Protein AF-A0A645D9I9-F1 (afdb_monomer_lite)

InterPro domains:
  IPR012506 Lysoplasmalogenase-like [PF07947] (199-304)
  IPR035906 MetI-like superfamily [G3DSA:1.10.3720.10] (98-302)
  IPR035906 MetI-like superfamily [SSF161098] (104-244)

Organism: NCBI:txid1076179

Foldseek 3Di:
DPPDPVVVVVVVVVNVVLVVLLVLLVVLQVLLVVLCVVLVVLCVVQVPDDPVVSVVPRDPSVVCSVVSNVSSCVSNVVSVVVVVCCVPVVVVQVPDPVSVVVVVVVVVVVVVVVVVVVVVVVCVVVLVVVQVLQEDPVQVPDPDRDSHHPHGRPVSVVVVVVVDVVVVVVVVCVVVVVVVVVVCVVVVVVVCCCLPPNDDDCSVLVVLVVVLVVLCVVQVVQCVVVSVVLNVVSVVLSVQLSVLVVCCVVPVDQLSVLSNQLSVLQNVLSSLQSCCVRPNPDPCSCVSSVVSNVSSVVSNVVSVVD

pLDDT: mean 81.24, std 10.11, range [46.94, 96.31]

Radius of gyration: 29.69 Å; chains: 1; bounding box: 69×64×75 Å

Sequence (306 aa):
MKPNHLLRMRRSGWFDVLVFFMAIGLILGAMGLAGLHQYNSIQTSMAGATAYEVNQAQTFLSGSHRSYLTLSVIFLSITAVSLLFMRFVSPAFSGSLQAQRFFRRLRVVLQHTAAIMITLVMLFPIYWMIISSLKTSEELLLDVPTLWPVTFQWQNYPDVLSRAPFGLYFFNTIVSTFFIMLGQMGMGVLAAYGFSKGSFKHKNALFLMVLGALLIAVIWTRLEELRWPVCTFIAMTLVMVWLAGELWFFRPTAPALSAFLGASLLFVGNIVWLGSHYRCRFRADNAIAAACYFAGHFLIVRSLYL

Structure (mmCIF, N/CA/C/O backbone):
data_AF-A0A645D9I9-F1
#
_entry.id   AF-A0A645D9I9-F1
#
loop_
_atom_site.group_PDB
_atom_site.id
_atom_site.type_symbol
_atom_site.label_atom_id
_atom_site.label_alt_id
_atom_site.label_comp_id
_atom_site.label_asym_id
_atom_site.label_entity_id
_atom_site.label_seq_id
_atom_site.pdbx_PDB_ins_code
_atom_site.Cartn_x
_atom_site.Cartn_y
_atom_site.Cartn_z
_atom_site.occupancy
_atom_site.B_iso_or_equiv
_atom_site.auth_seq_id
_atom_site.auth_comp_id
_atom_site.auth_asym_id
_atom_site.auth_atom_id
_atom_site.pdbx_PDB_model_num
ATOM 1 N N . MET A 1 1 ? -44.430 17.936 -0.371 1.00 47.69 1 MET A N 1
ATOM 2 C CA . MET A 1 1 ? -43.401 18.791 0.266 1.00 47.69 1 MET A CA 1
ATOM 3 C C . MET A 1 1 ? -42.166 18.840 -0.629 1.00 47.69 1 MET A C 1
ATOM 5 O O . MET A 1 1 ? -41.621 17.785 -0.934 1.00 47.69 1 MET A O 1
ATOM 9 N N . LYS A 1 2 ? -41.756 20.021 -1.123 1.00 46.94 2 LYS A N 1
ATOM 10 C CA . LYS A 1 2 ? -40.497 20.149 -1.885 1.00 46.94 2 LYS A CA 1
ATOM 11 C C . LYS A 1 2 ? -39.341 19.788 -0.935 1.00 46.94 2 LYS A C 1
ATOM 13 O O . LYS A 1 2 ? -39.321 20.319 0.171 1.00 46.94 2 LYS A O 1
ATOM 18 N N . PRO A 1 3 ? -38.422 18.879 -1.300 1.00 50.06 3 PRO A N 1
ATOM 19 C CA . PRO A 1 3 ? -37.331 18.505 -0.406 1.00 50.06 3 PRO A CA 1
ATOM 20 C C . PRO A 1 3 ? -36.488 19.740 -0.074 1.00 50.06 3 PRO A C 1
ATOM 22 O O . PRO A 1 3 ? -36.109 20.482 -0.984 1.00 50.06 3 PRO A O 1
ATOM 25 N N . ASN A 1 4 ? -36.195 19.943 1.216 1.00 57.16 4 ASN A N 1
ATOM 26 C CA . ASN A 1 4 ? -35.291 20.997 1.679 1.00 57.16 4 ASN A CA 1
ATOM 27 C C . ASN A 1 4 ? -33.978 20.945 0.886 1.00 57.16 4 ASN A C 1
ATOM 29 O O . ASN A 1 4 ? -33.452 19.865 0.611 1.00 57.16 4 ASN A O 1
ATOM 33 N N . HIS A 1 5 ? -33.440 22.110 0.525 1.00 56.81 5 HIS A N 1
ATOM 34 C CA . HIS A 1 5 ? -32.259 22.241 -0.339 1.00 56.81 5 HIS A CA 1
ATOM 35 C C . HIS A 1 5 ? -31.057 21.414 0.171 1.00 56.81 5 HIS A C 1
ATOM 37 O O . HIS A 1 5 ? -30.337 20.797 -0.614 1.00 56.81 5 HIS A O 1
ATOM 43 N N . LEU A 1 6 ? -30.932 21.290 1.499 1.00 53.66 6 LEU A N 1
ATOM 44 C CA . LEU A 1 6 ? -29.947 20.455 2.198 1.00 53.66 6 LEU A CA 1
ATOM 45 C C . LEU A 1 6 ? -30.080 18.948 1.895 1.00 53.66 6 LEU A C 1
ATOM 47 O O . LEU A 1 6 ? -29.078 18.256 1.728 1.00 53.66 6 LEU A O 1
ATOM 51 N N . LEU A 1 7 ? -31.303 18.425 1.747 1.00 55.41 7 LEU A N 1
ATOM 52 C CA . LEU A 1 7 ? -31.544 17.010 1.428 1.00 55.41 7 LEU A CA 1
ATOM 53 C C . LEU A 1 7 ? -31.179 16.668 -0.026 1.00 55.41 7 LEU A C 1
ATOM 55 O O . LEU A 1 7 ? -30.765 15.543 -0.305 1.00 55.41 7 LEU A O 1
ATOM 59 N N . ARG A 1 8 ? -31.291 17.628 -0.956 1.00 57.09 8 ARG A N 1
ATOM 60 C CA . ARG A 1 8 ? -30.797 17.463 -2.338 1.00 57.09 8 ARG A CA 1
ATOM 61 C C . ARG A 1 8 ? -29.271 17.520 -2.409 1.00 57.09 8 ARG A C 1
ATOM 63 O O . ARG A 1 8 ? -28.687 16.755 -3.170 1.00 57.09 8 ARG A O 1
ATOM 70 N N . MET A 1 9 ? -28.642 18.372 -1.599 1.00 53.41 9 MET A N 1
ATOM 71 C CA . MET A 1 9 ? -27.181 18.485 -1.510 1.00 53.41 9 MET A CA 1
ATOM 72 C C . MET A 1 9 ? -26.533 17.206 -0.961 1.00 53.41 9 MET A C 1
ATOM 74 O O . MET A 1 9 ? -25.532 16.754 -1.508 1.00 53.41 9 MET A O 1
ATOM 78 N N . ARG A 1 10 ? -27.149 16.555 0.035 1.00 53.06 10 ARG A N 1
ATOM 79 C CA . ARG A 1 10 ? -26.648 15.292 0.607 1.00 53.06 10 ARG A CA 1
ATOM 80 C C . ARG A 1 10 ? -26.712 14.099 -0.362 1.00 53.06 10 ARG A C 1
ATOM 82 O O . ARG A 1 10 ? -25.877 13.209 -0.296 1.00 53.06 10 ARG A O 1
ATOM 89 N N . ARG A 1 11 ? -27.665 14.069 -1.305 1.00 51.09 11 ARG A N 1
ATOM 90 C CA . ARG A 1 11 ? -27.810 12.953 -2.267 1.00 51.09 11 ARG A CA 1
ATOM 91 C C . ARG A 1 11 ? -26.745 12.913 -3.369 1.00 51.09 11 ARG A C 1
ATOM 93 O O . ARG A 1 11 ? -26.625 11.888 -4.030 1.00 51.09 11 ARG A O 1
ATOM 100 N N . SER A 1 12 ? -25.996 13.994 -3.600 1.00 58.09 12 SER A N 1
ATOM 101 C CA . SER A 1 12 ? -24.968 14.033 -4.652 1.00 58.09 12 SER A CA 1
ATOM 102 C C . SER A 1 12 ? -23.603 13.498 -4.200 1.00 58.09 12 SER A C 1
ATOM 104 O O . SER A 1 12 ? -22.717 13.361 -5.042 1.00 58.09 12 SER A O 1
ATOM 106 N N . GLY A 1 13 ? -23.407 13.227 -2.900 1.00 56.41 13 GLY A N 1
ATOM 107 C CA . GLY A 1 13 ? -22.134 12.791 -2.300 1.00 56.41 13 GLY A CA 1
ATOM 108 C C . GLY A 1 13 ? -21.039 13.869 -2.252 1.00 56.41 13 GLY A C 1
ATOM 109 O O . GLY A 1 13 ? -20.136 13.804 -1.427 1.00 56.41 13 GLY A O 1
ATOM 110 N N . TRP A 1 14 ? -21.137 14.915 -3.079 1.00 59.22 14 TRP A N 1
ATOM 111 C CA . TRP A 1 14 ? -20.186 16.030 -3.116 1.00 59.22 14 TRP A CA 1
ATOM 112 C C . TRP A 1 14 ? -20.221 16.900 -1.858 1.00 59.22 14 TRP A C 1
ATOM 114 O O . TRP A 1 14 ? -19.206 17.487 -1.498 1.00 59.22 14 TRP A O 1
ATOM 124 N N . PHE A 1 15 ? -21.368 16.975 -1.177 1.00 62.66 15 PHE A N 1
ATOM 125 C CA . PHE A 1 15 ? -21.472 17.690 0.094 1.00 62.66 15 PHE A CA 1
ATOM 126 C C . PHE A 1 15 ? -20.608 17.032 1.177 1.00 62.66 15 PHE A C 1
ATOM 128 O O . PHE A 1 15 ? -19.875 17.731 1.865 1.00 62.66 15 PHE A O 1
ATOM 135 N N . ASP A 1 16 ? -20.619 15.699 1.266 1.00 67.75 16 ASP A N 1
ATOM 136 C CA . ASP A 1 16 ? -19.821 14.963 2.253 1.00 67.75 16 ASP A CA 1
ATOM 137 C C . ASP A 1 16 ? -18.314 15.130 1.985 1.00 67.75 16 ASP A C 1
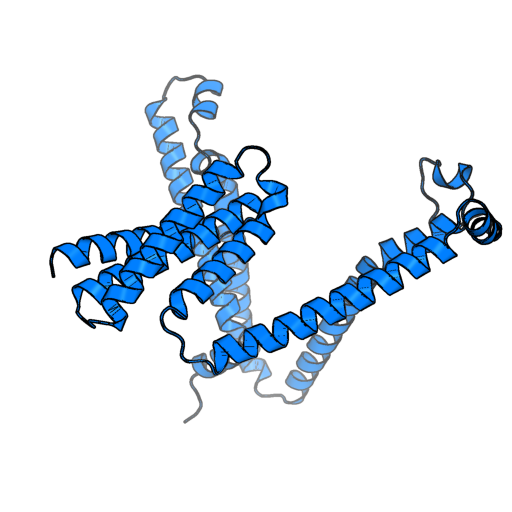ATOM 139 O O . ASP A 1 16 ? -17.531 15.330 2.912 1.00 67.75 16 ASP A O 1
ATOM 143 N N . VAL A 1 17 ? -17.914 15.160 0.707 1.00 69.38 17 VAL A N 1
ATOM 144 C CA . VAL A 1 17 ? -16.531 15.452 0.291 1.00 69.38 17 VAL A CA 1
ATOM 145 C C . VAL A 1 17 ? -16.117 16.882 0.665 1.00 69.38 17 VAL A C 1
ATOM 147 O O . VAL A 1 17 ? -15.016 17.090 1.169 1.00 69.38 17 VAL A O 1
ATOM 150 N N . LEU A 1 18 ? -16.989 17.877 0.473 1.00 74.44 18 LEU A N 1
ATOM 151 C CA . LEU A 1 18 ? -16.706 19.265 0.858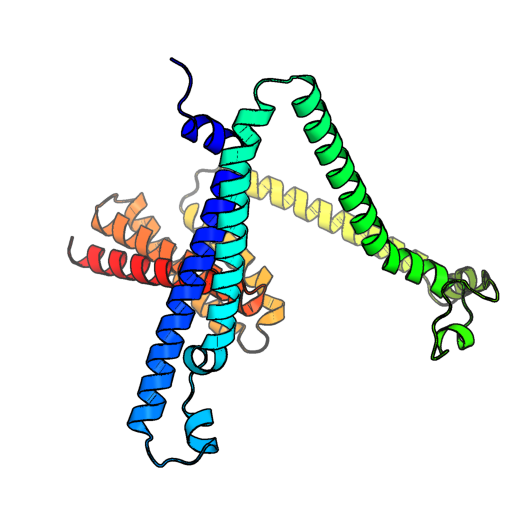 1.00 74.44 18 LEU A CA 1
ATOM 152 C C . LEU A 1 18 ? -16.639 19.444 2.377 1.00 74.44 18 LEU A C 1
ATOM 154 O O . LEU A 1 18 ? -15.754 20.137 2.868 1.00 74.44 18 LEU A O 1
ATOM 158 N N . VAL A 1 19 ? -17.518 18.785 3.134 1.00 74.94 19 VAL A N 1
ATOM 159 C CA . VAL A 1 19 ? -17.451 18.773 4.604 1.00 74.94 19 VAL A CA 1
ATOM 160 C C . VAL A 1 19 ? -16.147 18.127 5.078 1.00 74.94 19 VAL A C 1
ATOM 162 O O . VAL A 1 19 ? -15.533 18.622 6.022 1.00 74.94 19 VAL A O 1
ATOM 165 N N . PHE A 1 20 ? -15.670 17.086 4.393 1.00 76.75 20 PHE A N 1
ATOM 166 C CA . PHE A 1 20 ? -14.371 16.481 4.675 1.00 76.75 20 PHE A CA 1
ATOM 167 C C . PHE A 1 20 ? -13.202 17.446 4.409 1.00 76.75 20 PHE A C 1
ATOM 169 O O . PHE A 1 20 ? -12.329 17.597 5.264 1.00 76.75 20 PHE A O 1
ATOM 176 N N . PHE A 1 21 ? -13.204 18.168 3.282 1.00 75.69 21 PHE A N 1
ATOM 177 C CA . PHE A 1 21 ? -12.200 19.207 3.008 1.00 75.69 21 PHE A CA 1
ATOM 178 C C . PHE A 1 21 ? -12.257 20.371 4.008 1.00 75.69 21 PHE A C 1
ATOM 180 O O . PHE A 1 21 ? -11.208 20.856 4.435 1.00 75.69 21 PHE A O 1
ATOM 187 N N . MET A 1 22 ? -13.456 20.770 4.442 1.00 85.38 22 MET A N 1
ATOM 188 C CA . MET A 1 22 ? -13.642 21.765 5.501 1.00 85.38 22 MET A CA 1
ATOM 189 C C . MET A 1 22 ? -13.054 21.283 6.829 1.00 85.38 22 MET A C 1
ATOM 191 O O . MET A 1 22 ? -12.331 22.030 7.483 1.00 85.38 22 MET A O 1
ATOM 195 N N . ALA A 1 23 ? -13.321 20.031 7.210 1.00 80.19 23 ALA A N 1
ATOM 196 C CA . ALA A 1 23 ? -12.783 19.434 8.427 1.00 80.19 23 ALA A CA 1
ATOM 197 C C . ALA A 1 23 ? -11.249 19.374 8.388 1.00 80.19 23 ALA A C 1
ATOM 199 O O . ALA A 1 23 ? -10.602 19.775 9.352 1.00 80.19 23 ALA A O 1
ATOM 200 N N . ILE A 1 24 ? -10.657 18.970 7.256 1.00 80.38 24 ILE A N 1
ATOM 201 C CA . ILE A 1 24 ? -9.200 19.009 7.054 1.00 80.38 24 ILE A CA 1
ATOM 202 C C . ILE A 1 24 ? -8.671 20.439 7.198 1.00 80.38 24 ILE A C 1
ATOM 204 O O . ILE A 1 24 ? -7.688 20.654 7.904 1.00 80.38 24 ILE A O 1
ATOM 208 N N . GLY A 1 25 ? -9.326 21.416 6.566 1.00 82.94 25 GLY A N 1
ATOM 209 C CA . GLY A 1 25 ? -8.958 22.827 6.664 1.00 82.94 25 GLY A CA 1
ATOM 210 C C . GLY A 1 25 ? -8.961 23.334 8.109 1.00 82.94 25 GLY A C 1
ATOM 211 O O . GLY A 1 25 ? -7.986 23.951 8.539 1.00 82.94 25 GLY A O 1
ATOM 212 N N . LEU A 1 26 ? -10.003 23.018 8.884 1.00 89.25 26 LEU A N 1
ATOM 213 C CA . LEU A 1 26 ? -10.117 23.405 10.295 1.00 89.25 26 LEU A CA 1
ATOM 214 C C . LEU A 1 26 ? -9.067 22.721 11.179 1.00 89.25 26 LEU A C 1
ATOM 216 O O . LEU A 1 26 ? -8.466 23.381 12.024 1.00 89.25 26 LEU A O 1
ATOM 220 N N . ILE A 1 27 ? -8.804 21.430 10.960 1.00 87.12 27 ILE A N 1
ATOM 221 C CA . ILE A 1 27 ? -7.785 20.679 11.707 1.00 87.12 27 ILE A CA 1
ATOM 222 C C . ILE A 1 27 ? -6.392 21.256 11.433 1.00 87.12 27 ILE A C 1
ATOM 224 O O . ILE A 1 27 ? -5.650 21.534 12.373 1.00 87.12 27 ILE A O 1
ATOM 228 N N . LEU A 1 28 ? -6.047 21.503 10.164 1.00 86.12 28 LEU A N 1
ATOM 229 C CA . LEU A 1 28 ? -4.772 22.131 9.798 1.00 86.12 28 LEU A CA 1
ATOM 230 C C . LEU A 1 28 ? -4.651 23.544 10.384 1.00 86.12 28 LEU A C 1
ATOM 232 O O . LEU A 1 28 ? -3.569 23.931 10.820 1.00 86.12 28 LEU A O 1
ATOM 236 N N . GLY A 1 29 ? -5.758 24.288 10.448 1.00 88.88 29 GLY A N 1
ATOM 237 C CA . GLY A 1 29 ? -5.807 25.609 11.074 1.00 88.88 29 GLY A CA 1
ATOM 238 C C . GLY A 1 29 ? -5.545 25.544 12.577 1.00 88.88 29 GLY A C 1
ATOM 239 O O . GLY A 1 29 ? -4.693 26.271 13.079 1.00 88.88 29 GLY A O 1
ATOM 240 N N . ALA A 1 30 ? -6.201 24.621 13.286 1.00 87.94 30 ALA A N 1
ATOM 241 C CA . ALA A 1 30 ? -5.981 24.400 14.714 1.00 87.94 30 ALA A CA 1
ATOM 242 C C . ALA A 1 30 ? -4.535 23.968 15.013 1.00 87.94 30 ALA A C 1
ATOM 244 O O . ALA A 1 30 ? -3.917 24.494 15.935 1.00 87.94 30 ALA A O 1
ATOM 245 N N . MET A 1 31 ? -3.966 23.071 14.199 1.00 84.88 31 MET A N 1
ATOM 246 C CA . MET A 1 31 ? -2.561 22.660 14.316 1.00 84.88 31 MET A CA 1
ATOM 247 C C . MET A 1 31 ? -1.596 23.820 14.036 1.00 84.88 31 MET A C 1
ATOM 249 O O . MET A 1 31 ? -0.609 23.977 14.751 1.00 84.88 31 MET A O 1
ATOM 253 N N . GLY A 1 32 ? -1.890 24.657 13.037 1.00 86.56 32 GLY A N 1
ATOM 254 C CA . GLY A 1 32 ? -1.111 25.856 12.730 1.00 86.56 32 GLY A CA 1
ATOM 255 C C . GLY A 1 32 ? -1.152 26.898 13.852 1.00 86.56 32 GLY A C 1
ATOM 256 O O . GLY A 1 32 ? -0.114 27.451 14.208 1.00 86.56 32 GLY A O 1
ATOM 257 N N . LEU A 1 33 ? -2.322 27.120 14.460 1.00 89.31 33 LEU A N 1
ATOM 258 C CA . LEU A 1 33 ? -2.494 28.028 15.602 1.00 89.31 33 LEU A CA 1
ATOM 259 C C . LEU A 1 33 ? -1.822 27.496 16.874 1.00 89.31 33 LEU A C 1
ATOM 261 O O . LEU A 1 33 ? -1.167 28.260 17.580 1.00 89.31 33 LEU A O 1
ATOM 265 N N . ALA A 1 34 ? -1.923 26.193 17.143 1.00 86.44 34 ALA A N 1
ATOM 266 C CA . ALA A 1 34 ? -1.208 25.552 18.246 1.00 86.44 34 ALA A CA 1
ATOM 267 C C . ALA A 1 34 ? 0.316 25.649 18.056 1.00 86.44 34 ALA A C 1
ATOM 269 O O . ALA A 1 34 ? 1.037 25.994 18.993 1.00 86.44 34 ALA A O 1
ATOM 270 N N . GLY A 1 35 ? 0.801 25.428 16.828 1.00 85.81 35 GLY A N 1
ATOM 271 C CA . GLY A 1 35 ? 2.206 25.616 16.465 1.00 85.81 35 GLY A CA 1
ATOM 272 C C . GLY A 1 35 ? 2.675 27.064 16.625 1.00 85.81 35 GLY A C 1
ATOM 273 O O . GLY A 1 35 ? 3.775 27.291 17.121 1.00 85.81 35 GLY A O 1
ATOM 274 N N . LEU A 1 36 ? 1.833 28.044 16.281 1.00 88.62 36 LEU A N 1
ATOM 275 C CA . LEU A 1 36 ? 2.116 29.470 16.476 1.00 88.62 36 LEU A CA 1
ATOM 276 C C . LEU A 1 36 ? 2.189 29.842 17.963 1.00 88.62 36 LEU A C 1
ATOM 278 O O . LEU A 1 36 ? 3.093 30.564 18.374 1.00 88.62 36 LEU A O 1
ATOM 282 N N . HIS A 1 37 ? 1.268 29.327 18.780 1.00 88.44 37 HIS A N 1
ATOM 283 C CA . HIS A 1 37 ? 1.287 29.545 20.225 1.00 88.44 37 HIS A CA 1
ATOM 284 C C . HIS A 1 37 ? 2.556 28.958 20.859 1.00 88.44 37 HIS A C 1
ATOM 286 O O . HIS A 1 37 ? 3.208 29.608 21.674 1.00 88.44 37 HIS A O 1
ATOM 292 N N . GLN A 1 38 ? 2.948 27.753 20.441 1.00 85.44 38 GLN A N 1
ATOM 293 C CA . GLN A 1 38 ? 4.182 27.118 20.895 1.00 85.44 38 GLN A CA 1
ATOM 294 C C . GLN A 1 38 ? 5.431 27.880 20.428 1.00 85.44 38 GLN A C 1
ATOM 296 O O . GLN A 1 38 ? 6.343 28.085 21.224 1.00 85.44 38 GLN A O 1
ATOM 301 N N . TYR A 1 39 ? 5.457 28.343 19.175 1.00 86.12 39 TYR A N 1
ATOM 302 C CA . TYR A 1 39 ? 6.533 29.181 18.641 1.00 86.12 39 TYR A CA 1
ATOM 303 C C . TYR A 1 39 ? 6.690 30.477 19.450 1.00 86.12 39 TYR A C 1
ATOM 305 O O . TYR A 1 39 ? 7.792 30.798 19.888 1.00 86.12 39 TYR A O 1
ATOM 313 N N . ASN A 1 40 ? 5.584 31.175 19.726 1.00 87.38 40 ASN A N 1
ATOM 314 C CA . ASN A 1 40 ? 5.596 32.396 20.530 1.00 87.38 40 ASN A CA 1
ATOM 315 C C . ASN A 1 40 ? 6.057 32.128 21.967 1.00 87.38 40 ASN A C 1
ATOM 317 O O . ASN A 1 40 ? 6.866 32.890 22.484 1.00 87.38 40 ASN A O 1
ATOM 321 N N . SER A 1 41 ? 5.606 31.030 22.583 1.00 85.38 41 SER A N 1
ATOM 322 C CA . SER A 1 41 ? 6.046 30.630 23.924 1.00 85.38 41 SER A CA 1
ATOM 323 C C . SER A 1 41 ? 7.558 30.393 23.977 1.00 85.38 41 SER A C 1
ATOM 325 O O . SER A 1 41 ? 8.213 30.903 24.882 1.00 85.38 41 SER A O 1
ATOM 327 N N . ILE A 1 42 ? 8.119 29.666 23.003 1.00 83.44 42 ILE A N 1
ATOM 328 C CA . ILE A 1 42 ? 9.565 29.408 22.914 1.00 83.44 42 ILE A CA 1
ATOM 329 C C . ILE A 1 42 ? 10.324 30.729 22.738 1.00 83.44 42 ILE A C 1
ATOM 331 O O . ILE A 1 42 ? 11.298 30.975 23.446 1.00 83.44 42 ILE A O 1
ATOM 335 N N . GLN A 1 43 ? 9.830 31.614 21.867 1.00 83.00 43 GLN A N 1
ATOM 336 C CA . GLN A 1 43 ? 10.443 32.918 21.618 1.00 83.00 43 GLN A CA 1
ATOM 337 C C . GLN A 1 43 ? 10.451 33.810 22.869 1.00 83.00 43 GLN A C 1
ATOM 339 O O . GLN A 1 43 ? 11.437 34.497 23.126 1.00 83.00 43 GLN A O 1
ATOM 344 N N . THR A 1 44 ? 9.373 33.794 23.660 1.00 85.50 44 THR A N 1
ATOM 345 C CA . THR A 1 44 ? 9.285 34.565 24.909 1.00 85.50 44 THR A CA 1
ATOM 346 C C . THR A 1 44 ? 10.129 33.974 26.034 1.00 85.50 44 THR A C 1
ATOM 348 O O . THR A 1 44 ? 10.711 34.724 26.811 1.00 85.50 44 THR A O 1
ATOM 351 N N . SER A 1 45 ? 10.228 32.644 26.124 1.00 81.31 45 SER A N 1
ATOM 352 C CA . SER A 1 45 ? 11.037 31.967 27.146 1.00 81.31 45 SER A CA 1
ATOM 353 C C . SER A 1 45 ? 12.540 32.054 26.869 1.00 81.31 45 SER A C 1
ATOM 355 O O . SER A 1 45 ? 13.331 31.957 27.801 1.00 81.31 45 SER A O 1
ATOM 357 N N . MET A 1 46 ? 12.935 32.250 25.608 1.00 81.94 46 MET A N 1
ATOM 358 C CA . MET A 1 46 ? 14.331 32.345 25.165 1.00 81.94 46 MET A CA 1
ATOM 359 C C . MET A 1 46 ? 14.697 33.762 24.691 1.00 81.94 46 MET A C 1
ATOM 361 O O . MET A 1 46 ? 15.465 33.936 23.743 1.00 81.94 46 MET A O 1
ATOM 365 N N . ALA A 1 47 ? 14.142 34.790 25.341 1.00 72.56 47 ALA A N 1
ATOM 366 C CA . ALA A 1 47 ? 14.436 36.188 25.041 1.00 72.56 47 ALA A CA 1
ATOM 367 C C . ALA A 1 47 ? 15.905 36.522 25.384 1.00 72.56 47 ALA A C 1
ATOM 369 O O . ALA A 1 47 ? 16.233 36.826 26.528 1.00 72.56 47 ALA A O 1
ATOM 370 N N . GLY A 1 48 ? 16.792 36.425 24.387 1.00 74.19 48 GLY A N 1
ATOM 371 C CA . GLY A 1 48 ? 18.242 36.641 24.515 1.00 74.19 48 GLY A CA 1
ATOM 372 C C . GLY A 1 48 ? 19.118 35.488 24.004 1.00 74.19 48 GLY A C 1
ATOM 373 O O . GLY A 1 48 ? 20.332 35.653 23.927 1.00 74.19 48 GLY A O 1
ATOM 374 N N . ALA A 1 49 ? 18.525 34.346 23.633 1.00 75.81 49 ALA A N 1
ATOM 375 C CA . ALA A 1 49 ? 19.241 33.200 23.071 1.00 75.81 49 ALA A CA 1
ATOM 376 C C . ALA A 1 49 ? 19.631 33.414 21.597 1.00 75.81 49 ALA A C 1
ATOM 378 O O . ALA A 1 49 ? 19.024 34.212 20.873 1.00 75.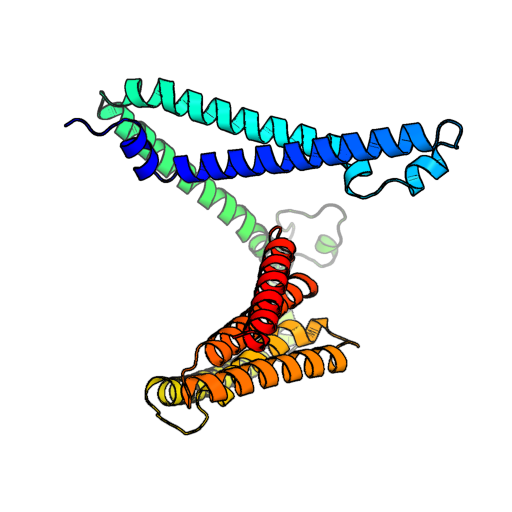81 49 ALA A O 1
ATOM 379 N N . THR A 1 50 ? 20.637 32.674 21.132 1.00 83.88 50 THR A N 1
ATOM 380 C CA . THR A 1 50 ? 21.082 32.745 19.733 1.00 83.88 50 THR A CA 1
ATOM 381 C C . THR A 1 50 ? 20.068 32.087 18.786 1.00 83.88 50 THR A C 1
ATOM 383 O O . THR A 1 50 ? 19.333 31.173 19.160 1.00 83.88 50 THR A O 1
ATOM 386 N N . ALA A 1 51 ? 20.036 32.506 17.513 1.00 78.56 51 ALA A N 1
ATOM 387 C CA . ALA A 1 51 ? 19.109 31.950 16.516 1.00 78.56 51 ALA A CA 1
ATOM 388 C C . ALA A 1 51 ? 19.252 30.424 16.326 1.00 78.56 51 ALA A C 1
ATOM 390 O O . ALA A 1 51 ? 18.297 29.752 15.939 1.00 78.56 51 ALA A O 1
ATOM 391 N N . TYR A 1 52 ? 20.434 29.873 16.610 1.00 77.06 52 TYR A N 1
ATOM 392 C CA . TYR A 1 52 ? 20.692 28.437 16.555 1.00 77.06 52 TYR A CA 1
ATOM 393 C C . TYR A 1 52 ? 19.986 27.679 17.691 1.00 77.06 52 TYR A C 1
ATOM 395 O O . TYR A 1 52 ? 19.302 26.690 17.433 1.00 77.06 52 TYR A O 1
ATOM 403 N N . GLU A 1 53 ? 20.071 28.182 18.924 1.00 75.06 53 GLU A N 1
ATOM 404 C CA . GLU A 1 53 ? 19.423 27.579 20.100 1.00 75.06 53 GLU A CA 1
ATOM 405 C C . GLU A 1 53 ? 17.894 27.618 19.983 1.00 75.06 53 GLU A C 1
ATOM 407 O O . GLU A 1 53 ? 17.218 26.627 20.263 1.00 75.06 53 GLU A O 1
ATOM 412 N N . VAL A 1 54 ? 17.349 28.723 19.464 1.00 77.94 54 VAL A N 1
ATOM 413 C CA . VAL A 1 54 ? 15.909 28.856 19.195 1.00 77.94 54 VAL A CA 1
ATOM 414 C C . VAL A 1 54 ? 15.444 27.853 18.135 1.00 77.94 54 VAL A C 1
ATOM 416 O O . VAL A 1 54 ? 14.376 27.261 18.283 1.00 77.94 54 VAL A O 1
ATOM 419 N N . ASN A 1 55 ? 16.234 27.613 17.084 1.00 78.75 55 ASN A N 1
ATOM 420 C CA . ASN A 1 55 ? 15.895 26.630 16.050 1.00 78.75 55 ASN A CA 1
ATOM 421 C C . ASN A 1 55 ? 16.002 25.181 16.549 1.00 78.75 55 ASN A C 1
ATOM 423 O O . ASN A 1 55 ? 15.213 24.341 16.124 1.00 78.75 55 ASN A O 1
ATOM 427 N N . GLN A 1 56 ? 16.922 24.883 17.469 1.00 79.25 56 GLN A N 1
ATOM 428 C CA . GLN A 1 56 ? 17.039 23.551 18.073 1.00 79.25 56 GLN A CA 1
ATOM 429 C C . GLN A 1 56 ? 15.887 23.247 19.045 1.00 79.25 56 GLN A C 1
ATOM 431 O O . GLN A 1 56 ? 15.454 22.100 19.153 1.00 79.25 56 GLN A O 1
ATOM 436 N N . ALA A 1 57 ? 15.361 24.269 19.723 1.00 74.44 57 ALA A N 1
ATOM 437 C CA . ALA A 1 57 ? 14.228 24.143 20.637 1.00 74.44 57 ALA A CA 1
ATOM 438 C C . ALA A 1 57 ? 12.869 23.998 19.926 1.00 74.44 57 ALA A C 1
ATOM 440 O O . ALA A 1 57 ? 11.865 23.661 20.563 1.00 74.44 57 ALA A O 1
ATOM 441 N N . GLN A 1 58 ? 12.806 24.255 18.615 1.00 77.12 58 GLN A N 1
ATOM 442 C CA . GLN A 1 58 ? 11.571 24.126 17.852 1.00 77.12 58 GLN A CA 1
ATOM 443 C C . GLN A 1 58 ? 11.154 22.662 17.729 1.00 77.12 58 GLN A C 1
ATOM 445 O O . GLN A 1 58 ? 11.868 21.806 17.211 1.00 77.12 58 GLN A O 1
ATOM 450 N N . THR A 1 59 ? 9.920 22.388 18.133 1.00 78.00 59 THR A N 1
ATOM 451 C CA . THR A 1 59 ? 9.269 21.122 17.822 1.00 78.00 59 THR A CA 1
ATOM 452 C C . THR A 1 59 ? 8.732 21.136 16.390 1.00 78.00 59 THR A C 1
ATOM 454 O O . THR A 1 59 ? 8.626 22.176 15.733 1.00 78.00 59 THR A O 1
ATOM 457 N N . PHE A 1 60 ? 8.325 19.964 15.906 1.00 71.62 60 PHE A N 1
ATOM 458 C CA . PHE A 1 60 ? 7.738 19.802 14.576 1.00 71.62 60 PHE A CA 1
ATOM 459 C C . PHE A 1 60 ? 6.557 20.758 14.302 1.00 71.62 60 PHE A C 1
ATOM 461 O O . PHE A 1 60 ? 6.431 21.296 13.200 1.00 71.62 60 PHE A O 1
ATOM 468 N N . LEU A 1 61 ? 5.708 21.006 15.309 1.00 72.62 61 LEU A N 1
ATOM 469 C CA . LEU A 1 61 ? 4.546 21.893 15.187 1.00 72.62 61 LEU A CA 1
ATOM 470 C C . LEU A 1 61 ? 4.947 23.370 15.119 1.00 72.62 61 LEU A C 1
ATOM 472 O O . LEU A 1 61 ? 4.411 24.099 14.284 1.00 72.62 61 LEU A O 1
ATOM 476 N N . SER A 1 62 ? 5.910 23.808 15.937 1.00 72.50 62 SER A N 1
ATOM 477 C CA . SER A 1 62 ? 6.392 25.194 15.910 1.00 72.50 62 SER A CA 1
ATOM 478 C C . SER A 1 62 ? 7.222 25.503 14.664 1.00 72.50 62 SER A C 1
ATOM 480 O O . SER A 1 62 ? 7.125 26.609 14.145 1.00 72.50 62 SER A O 1
ATOM 482 N N . GLY A 1 63 ? 7.985 24.542 14.132 1.00 77.81 63 GLY A N 1
ATOM 483 C CA . GLY A 1 63 ? 8.793 24.756 12.924 1.00 77.81 63 GLY A CA 1
ATOM 484 C C . GLY A 1 63 ? 7.958 24.860 11.641 1.00 77.81 63 GLY A C 1
ATOM 485 O O . GLY A 1 63 ? 8.252 25.663 10.760 1.00 77.81 63 GLY A O 1
ATOM 486 N N . SER A 1 64 ? 6.864 24.096 11.541 1.00 82.19 64 SER A N 1
ATOM 487 C CA . SER A 1 64 ? 6.029 24.028 10.325 1.00 82.19 64 SER A CA 1
ATOM 488 C C . SER A 1 64 ? 4.717 24.828 10.402 1.00 82.19 64 SER A C 1
ATOM 490 O O . SER A 1 64 ? 3.859 24.686 9.527 1.00 82.19 64 SER A O 1
ATOM 492 N N . HIS A 1 65 ? 4.535 25.680 11.420 1.00 80.94 65 HIS A N 1
ATOM 493 C CA . HIS A 1 65 ? 3.271 26.389 11.679 1.00 80.94 65 HIS A CA 1
ATOM 494 C C . HIS A 1 65 ? 2.761 27.203 10.472 1.00 80.94 65 HIS A C 1
ATOM 496 O O . HIS A 1 65 ? 1.566 27.171 10.172 1.00 80.94 65 HIS A O 1
ATOM 502 N N . ARG A 1 66 ? 3.655 27.876 9.725 1.00 80.50 66 ARG A N 1
ATOM 503 C CA . ARG A 1 66 ? 3.283 28.666 8.533 1.00 80.50 66 ARG A CA 1
ATOM 504 C C . ARG A 1 66 ? 2.678 27.802 7.431 1.00 80.50 66 ARG A C 1
ATOM 506 O O . ARG A 1 66 ? 1.620 28.142 6.913 1.00 80.50 66 ARG A O 1
ATOM 513 N N . SER A 1 67 ? 3.293 26.661 7.128 1.00 82.88 67 SER A N 1
ATOM 514 C CA . SER A 1 67 ? 2.800 25.727 6.109 1.00 82.88 67 SER A CA 1
ATOM 515 C C . SER A 1 67 ? 1.411 25.184 6.460 1.00 82.88 67 SER A C 1
ATOM 517 O O . SER A 1 67 ? 0.549 25.086 5.586 1.00 82.88 67 SER A O 1
ATOM 519 N N . TYR A 1 68 ? 1.159 24.887 7.741 1.00 82.38 68 TYR A N 1
ATOM 520 C CA . TYR A 1 68 ? -0.159 24.447 8.212 1.00 82.38 68 TYR A CA 1
ATOM 521 C C . TYR A 1 68 ? -1.233 25.531 8.061 1.00 82.38 68 TYR A C 1
ATOM 523 O O . TYR A 1 68 ? -2.330 25.236 7.580 1.00 82.38 68 TYR A O 1
ATOM 531 N N . LEU A 1 69 ? -0.911 26.784 8.395 1.00 84.88 69 LEU A N 1
ATOM 532 C CA . LEU A 1 69 ? -1.828 27.915 8.229 1.00 84.88 69 LEU A CA 1
ATOM 533 C C . LEU A 1 69 ? -2.123 28.204 6.749 1.00 84.88 69 LEU A C 1
ATOM 535 O O . LEU A 1 69 ? -3.287 28.363 6.382 1.00 84.88 69 LEU A O 1
ATOM 539 N N . THR A 1 70 ? -1.108 28.201 5.878 1.00 84.88 70 THR A N 1
ATOM 540 C CA . THR A 1 70 ? -1.304 28.418 4.434 1.00 84.88 70 THR A CA 1
ATOM 541 C C . THR A 1 70 ? -2.183 27.329 3.820 1.00 84.88 70 THR A C 1
ATOM 543 O O . THR A 1 70 ? -3.131 27.637 3.099 1.00 84.88 70 THR A O 1
ATOM 546 N N . LEU A 1 71 ? -1.932 26.056 4.146 1.00 84.50 71 LEU A N 1
ATOM 547 C CA . LEU A 1 71 ? -2.766 24.953 3.668 1.00 84.50 71 LEU A CA 1
ATOM 548 C C . LEU A 1 71 ? -4.201 25.044 4.205 1.00 84.50 71 LEU A C 1
ATOM 550 O O . LEU A 1 71 ? -5.138 24.831 3.440 1.00 84.50 71 LEU A O 1
ATOM 554 N N . SER A 1 72 ? -4.392 25.399 5.481 1.00 86.88 72 SER A N 1
ATOM 555 C CA . SER A 1 72 ? -5.724 25.606 6.067 1.00 86.88 72 SER A CA 1
ATOM 556 C C . SER A 1 72 ? -6.534 26.637 5.279 1.00 86.88 72 SER A C 1
ATOM 558 O O . SER A 1 72 ? -7.662 26.355 4.870 1.00 86.88 72 SER A O 1
ATOM 560 N N . VAL A 1 73 ? -5.934 27.792 4.980 1.00 90.06 73 VAL A N 1
ATOM 561 C CA . VAL A 1 73 ? -6.581 28.862 4.210 1.00 90.06 73 VAL A CA 1
ATOM 562 C C . VAL A 1 73 ? -6.922 28.402 2.791 1.00 90.06 73 VAL A C 1
ATOM 564 O O . VAL A 1 73 ? -8.023 28.673 2.309 1.00 90.06 73 VAL A O 1
ATOM 567 N N . ILE A 1 74 ? -6.034 27.657 2.126 1.00 87.81 74 ILE A N 1
ATOM 568 C CA . ILE A 1 74 ? -6.301 27.090 0.794 1.00 87.81 74 ILE A CA 1
ATOM 569 C C . ILE A 1 74 ? -7.489 26.116 0.842 1.00 87.81 74 ILE A C 1
ATOM 571 O O . ILE A 1 74 ? -8.422 26.239 0.052 1.00 87.81 74 ILE A O 1
ATOM 575 N N . PHE A 1 75 ? -7.518 25.182 1.794 1.00 81.88 75 PHE A N 1
ATOM 576 C CA . PHE A 1 75 ? -8.626 24.227 1.907 1.00 81.88 75 PHE A CA 1
ATOM 577 C C . PHE A 1 75 ? -9.956 24.906 2.256 1.00 81.88 75 PHE A C 1
ATOM 579 O O . PHE A 1 75 ? -10.990 24.573 1.668 1.00 81.88 75 PHE A O 1
ATOM 586 N N . LEU A 1 76 ? -9.946 25.883 3.167 1.00 89.00 76 LEU A N 1
ATOM 587 C CA . LEU A 1 76 ? -11.147 26.622 3.557 1.00 89.00 76 LEU A CA 1
ATOM 588 C C . LEU A 1 76 ? -11.658 27.523 2.428 1.00 89.00 76 LEU A C 1
ATOM 590 O O . LEU A 1 76 ? -12.864 27.554 2.189 1.00 89.00 76 LEU A O 1
ATOM 594 N N . SER A 1 77 ? -10.769 28.189 1.688 1.00 86.56 77 SER A N 1
ATOM 595 C CA . SER A 1 77 ? -11.149 29.009 0.528 1.00 86.56 77 SER A CA 1
ATOM 596 C C . SER A 1 77 ? -11.727 28.162 -0.606 1.00 86.56 77 SER A C 1
ATOM 598 O O . SER A 1 77 ? -12.808 28.481 -1.098 1.00 86.56 77 SER A O 1
ATOM 600 N N . ILE A 1 78 ? -11.098 27.035 -0.959 1.00 85.69 78 ILE A N 1
ATOM 601 C CA . ILE A 1 78 ? -11.630 26.093 -1.959 1.00 85.69 78 ILE A CA 1
ATOM 602 C C . ILE A 1 78 ? -13.012 25.585 -1.540 1.00 85.69 78 ILE A C 1
ATOM 604 O O . ILE A 1 78 ? -13.934 25.530 -2.360 1.00 85.69 78 ILE A O 1
ATOM 608 N N . THR A 1 79 ? -13.180 25.245 -0.261 1.00 86.56 79 THR A N 1
ATOM 609 C CA . THR A 1 79 ? -14.458 24.748 0.258 1.00 86.56 79 THR A CA 1
ATOM 610 C C . THR A 1 79 ? -15.532 25.836 0.242 1.00 86.56 79 THR A C 1
ATOM 612 O O . THR A 1 79 ? -16.644 25.588 -0.223 1.00 86.56 79 THR A O 1
ATOM 615 N N . ALA A 1 80 ? -15.202 27.057 0.669 1.00 85.81 80 ALA A N 1
ATOM 616 C CA . ALA A 1 80 ? -16.110 28.199 0.644 1.00 85.81 80 ALA A CA 1
ATOM 617 C C . ALA A 1 80 ? -16.546 28.546 -0.787 1.00 85.81 80 ALA A C 1
ATOM 619 O O . ALA A 1 80 ? -17.742 28.676 -1.046 1.00 85.81 80 ALA A O 1
ATOM 620 N N . VAL A 1 81 ? -15.604 28.611 -1.734 1.00 86.00 81 VAL A N 1
ATOM 621 C CA . VAL A 1 81 ? -15.886 28.851 -3.159 1.00 86.00 81 VAL A CA 1
ATOM 622 C C . VAL A 1 81 ? -16.768 27.744 -3.732 1.00 86.00 81 VAL A C 1
ATOM 624 O O . VAL A 1 81 ? -17.753 28.032 -4.407 1.00 86.00 81 VAL A O 1
ATOM 627 N N . SER A 1 82 ? -16.480 26.481 -3.416 1.00 78.38 82 SER A N 1
ATOM 628 C CA . SER A 1 82 ? -17.266 25.339 -3.896 1.00 78.38 82 SER A CA 1
ATOM 629 C C . SER A 1 82 ? -18.691 25.329 -3.331 1.00 78.38 82 SER A C 1
ATOM 631 O O . SER A 1 82 ? -19.643 25.033 -4.055 1.00 78.38 82 SER A O 1
ATOM 633 N N . LEU A 1 83 ? -18.873 25.702 -2.060 1.00 80.81 83 LEU A N 1
ATOM 634 C CA . LEU A 1 83 ? -20.193 25.833 -1.435 1.00 80.81 83 LEU A CA 1
ATOM 635 C C . LEU A 1 83 ? -20.973 27.034 -1.981 1.00 80.81 83 LEU A C 1
ATOM 637 O O . LEU A 1 83 ? -22.178 26.921 -2.209 1.00 80.81 83 LEU A O 1
ATOM 641 N N . LEU A 1 84 ? -20.304 28.162 -2.238 1.00 80.44 84 LEU A N 1
ATOM 642 C CA . LEU A 1 84 ? -20.907 29.328 -2.891 1.00 80.44 84 LEU A CA 1
ATOM 643 C C . LEU A 1 84 ? -21.332 28.994 -4.321 1.00 80.44 84 LEU A C 1
ATOM 645 O O . LEU A 1 84 ? -22.469 29.270 -4.701 1.00 80.44 84 LEU A O 1
ATOM 649 N N . PHE A 1 85 ? -20.474 28.311 -5.077 1.00 76.00 85 PHE A N 1
ATOM 650 C CA . PHE A 1 85 ? -20.802 27.800 -6.403 1.00 76.00 85 PHE A CA 1
ATOM 651 C C . PHE A 1 85 ? -22.030 26.885 -6.343 1.00 76.00 85 PHE A C 1
ATOM 653 O O . PHE A 1 85 ? -22.997 27.092 -7.072 1.00 76.00 85 PHE A O 1
ATOM 660 N N . MET A 1 86 ? -22.071 25.935 -5.404 1.00 69.00 86 MET A N 1
ATOM 661 C CA . MET A 1 86 ? -23.250 25.089 -5.207 1.00 69.00 86 MET A CA 1
ATOM 662 C C . MET A 1 86 ? -24.499 25.875 -4.803 1.00 69.00 86 MET A C 1
ATOM 664 O O . MET A 1 86 ? -25.596 25.517 -5.225 1.00 69.00 86 MET A O 1
ATOM 668 N N . ARG A 1 87 ? -24.375 26.925 -3.992 1.00 72.31 87 ARG A N 1
ATOM 669 C CA . ARG A 1 87 ? -25.517 27.727 -3.539 1.00 72.31 87 ARG A CA 1
ATOM 670 C C . ARG A 1 87 ? -26.107 28.580 -4.659 1.00 72.31 87 ARG A C 1
ATOM 672 O O . ARG A 1 87 ? -27.327 28.654 -4.754 1.00 72.31 87 ARG A O 1
ATOM 679 N N . PHE A 1 88 ? -25.272 29.204 -5.486 1.00 69.12 88 PHE A N 1
ATOM 680 C CA . PHE A 1 88 ? -25.720 30.141 -6.520 1.00 69.12 88 PHE A CA 1
ATOM 681 C C . PHE A 1 88 ? -25.983 29.469 -7.874 1.00 69.12 88 PHE A C 1
ATOM 683 O O . PHE A 1 88 ? -26.951 29.814 -8.549 1.00 69.12 88 PHE A O 1
ATOM 690 N N . VAL A 1 89 ? -25.190 28.465 -8.257 1.00 63.00 89 VAL A N 1
ATOM 691 C CA . VAL A 1 89 ? -25.296 27.820 -9.578 1.00 63.00 89 VAL A CA 1
ATOM 692 C C . VAL A 1 89 ? -26.334 26.693 -9.588 1.00 63.00 89 VAL A C 1
ATOM 694 O O . VAL A 1 89 ? -27.052 26.534 -10.574 1.00 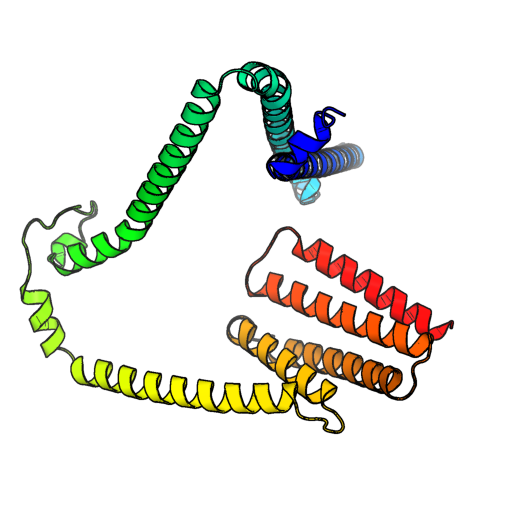63.00 89 VAL A O 1
ATOM 697 N N . SER A 1 90 ? -26.491 25.943 -8.489 1.00 63.22 90 SER A N 1
ATOM 698 C CA . SER A 1 90 ? -27.459 24.831 -8.399 1.00 63.22 90 SER A CA 1
ATOM 699 C C . SER A 1 90 ? -28.922 25.242 -8.649 1.00 63.22 90 SER A C 1
ATOM 701 O O . SER A 1 90 ? -29.577 24.602 -9.478 1.00 63.22 90 SER A O 1
ATOM 703 N N . PRO A 1 91 ? -29.470 26.301 -8.014 1.00 61.84 91 PRO A N 1
ATOM 704 C CA . PRO A 1 91 ? -30.850 26.708 -8.270 1.00 61.84 91 PRO A CA 1
ATOM 705 C C . PRO A 1 91 ? -31.038 27.305 -9.673 1.00 61.84 91 PRO A C 1
ATOM 707 O O . PRO A 1 91 ? -32.045 26.991 -10.309 1.00 61.84 91 PRO A O 1
ATOM 710 N N . ALA A 1 92 ? -30.057 28.058 -10.191 1.00 57.91 92 ALA A N 1
ATOM 711 C CA . ALA A 1 92 ? -30.090 28.652 -11.533 1.00 57.91 92 ALA A CA 1
ATOM 712 C C . ALA A 1 92 ? -30.112 27.599 -12.662 1.00 57.91 92 ALA A C 1
ATOM 714 O O . ALA A 1 92 ? -30.739 27.804 -13.698 1.00 57.91 92 ALA A O 1
ATOM 715 N N . PHE A 1 93 ? -29.489 26.436 -12.443 1.00 52.41 93 PHE A N 1
ATOM 716 C CA . PHE A 1 93 ? -29.456 25.320 -13.398 1.00 52.41 93 PHE A CA 1
ATOM 717 C C . PHE A 1 93 ? -30.565 24.273 -13.198 1.00 52.41 93 PHE A C 1
ATOM 719 O O . PHE A 1 93 ? -30.751 23.388 -14.037 1.00 52.41 93 PHE A O 1
ATOM 726 N N . SER A 1 94 ? -31.314 24.333 -12.091 1.00 54.44 94 SER A N 1
ATOM 727 C CA . SER A 1 94 ? -32.328 23.319 -11.767 1.00 54.44 94 SER A CA 1
ATOM 728 C C . SER A 1 94 ? -33.584 23.378 -12.653 1.00 54.44 94 SER A C 1
ATOM 730 O O . SER A 1 94 ? -34.321 22.394 -12.704 1.00 54.44 94 SER A O 1
ATOM 732 N N . GLY A 1 95 ? -33.803 24.490 -13.368 1.00 57.16 95 GLY A N 1
ATOM 733 C CA . GLY A 1 95 ? -34.969 24.707 -14.233 1.00 57.16 95 GLY A CA 1
ATOM 734 C C . GLY A 1 95 ? -34.806 24.272 -15.697 1.00 57.16 95 GLY A C 1
ATOM 735 O O . GLY A 1 95 ? -35.807 24.010 -16.356 1.00 57.16 95 GLY A O 1
ATOM 736 N N . SER A 1 96 ? -33.580 24.151 -16.223 1.00 61.03 96 SER A N 1
ATOM 737 C CA . SER A 1 96 ? -33.336 23.874 -17.647 1.00 61.03 96 SER A CA 1
ATOM 738 C C . SER A 1 96 ? -32.757 22.468 -17.876 1.00 61.03 96 SER A C 1
ATOM 740 O O . SER A 1 96 ? -31.587 22.176 -17.625 1.00 61.03 96 SER A O 1
ATOM 742 N N . LEU A 1 97 ? -33.584 21.561 -18.414 1.00 65.19 97 LEU A N 1
ATOM 743 C CA . LEU A 1 97 ? -33.201 20.171 -18.730 1.00 65.19 97 LEU A CA 1
ATOM 744 C C . LEU A 1 97 ? -31.987 20.077 -19.679 1.00 65.19 97 LEU A C 1
ATOM 746 O O . LEU A 1 97 ? -31.206 19.127 -19.600 1.00 65.19 97 LEU A O 1
ATOM 750 N N . GLN A 1 98 ? -31.799 21.063 -20.563 1.00 67.56 98 GLN A N 1
ATOM 751 C CA . GLN A 1 98 ? -30.651 21.137 -21.478 1.00 67.56 98 GLN A CA 1
ATOM 752 C C . GLN A 1 98 ? -29.325 21.333 -20.733 1.00 67.56 98 GLN A C 1
ATOM 754 O O . GLN A 1 98 ? -28.316 20.708 -21.063 1.00 67.56 98 GLN A O 1
ATOM 759 N N . ALA A 1 99 ? -29.343 22.140 -19.681 1.00 63.50 99 ALA A N 1
ATOM 760 C CA . ALA A 1 99 ? -28.160 22.557 -18.955 1.00 63.50 99 ALA A CA 1
ATOM 761 C C . ALA A 1 99 ? -27.667 21.434 -18.008 1.00 63.50 99 ALA A C 1
ATOM 763 O O . ALA A 1 99 ? -26.466 21.178 -17.889 1.00 63.50 99 ALA A O 1
ATOM 764 N N . GLN A 1 100 ? -28.596 20.635 -17.465 1.00 66.25 100 GLN A N 1
ATOM 765 C CA . GLN A 1 100 ? -28.282 19.382 -16.758 1.00 66.25 100 GLN A CA 1
ATOM 766 C C . GLN A 1 100 ? -27.666 18.314 -17.680 1.00 66.25 100 GLN A C 1
ATOM 768 O O . GLN A 1 100 ? -26.731 17.610 -17.286 1.00 66.25 100 GLN A O 1
ATOM 773 N N . ARG A 1 101 ? -28.153 18.195 -18.925 1.00 70.62 101 ARG A N 1
ATOM 774 C CA . ARG A 1 101 ? -27.575 17.279 -19.927 1.00 70.62 101 ARG A CA 1
ATOM 775 C C . ARG A 1 101 ? -26.165 17.710 -20.336 1.00 70.62 101 ARG A C 1
ATOM 777 O O . ARG A 1 101 ? -25.297 16.845 -20.457 1.00 70.62 101 ARG A O 1
ATOM 784 N N . PHE A 1 102 ? -25.925 19.014 -20.494 1.00 74.69 102 PHE A N 1
ATOM 785 C CA . PHE A 1 102 ? -24.604 19.565 -20.807 1.00 74.69 102 PHE A CA 1
ATOM 786 C C . PHE A 1 102 ? -23.575 19.244 -19.717 1.00 74.69 102 PHE A C 1
ATOM 788 O O . PHE A 1 102 ? -22.549 18.641 -20.021 1.00 74.69 102 PHE A O 1
ATOM 795 N N . PHE A 1 103 ? -23.870 19.521 -18.442 1.00 68.31 103 PHE A N 1
ATOM 796 C CA . PHE A 1 103 ? -22.939 19.207 -17.350 1.00 68.31 103 PHE A CA 1
ATOM 797 C C . PHE A 1 103 ? -22.701 17.709 -17.157 1.00 68.31 103 PHE A C 1
ATOM 799 O O . PHE A 1 103 ? -21.585 17.303 -16.829 1.00 68.31 103 PHE A O 1
ATOM 806 N N . ARG A 1 104 ? -23.711 16.862 -17.400 1.00 72.81 104 ARG A N 1
ATOM 807 C CA . ARG A 1 104 ? -23.514 15.407 -17.398 1.00 72.81 104 ARG A CA 1
ATOM 808 C C . ARG A 1 104 ? -22.554 14.979 -18.510 1.00 72.81 104 ARG A C 1
ATOM 810 O O . ARG A 1 104 ? -21.660 14.184 -18.239 1.00 72.81 104 ARG A O 1
ATOM 817 N N . ARG A 1 105 ? -22.704 15.518 -19.726 1.00 76.81 105 ARG A N 1
ATOM 818 C CA . ARG A 1 105 ? -21.774 15.259 -20.838 1.00 76.81 105 ARG A CA 1
ATOM 819 C C . ARG A 1 105 ? -20.375 15.786 -20.531 1.00 76.81 105 ARG A C 1
ATOM 821 O O . ARG A 1 105 ? -19.427 15.030 -20.673 1.00 76.81 105 ARG A O 1
ATOM 828 N N . LEU A 1 106 ? -20.254 17.015 -20.029 1.00 79.62 106 LEU A N 1
ATOM 829 C CA . LEU A 1 106 ? -18.974 17.613 -19.645 1.00 79.62 106 LEU A CA 1
ATOM 830 C C . LEU A 1 106 ? -18.255 16.779 -18.578 1.00 79.62 106 LEU A C 1
ATOM 832 O O . LEU A 1 106 ? -17.070 16.507 -18.719 1.00 79.62 106 LEU A O 1
ATOM 836 N N . ARG A 1 107 ? -18.971 16.304 -17.550 1.00 75.44 107 ARG A N 1
ATOM 837 C CA . ARG A 1 107 ? -18.407 15.407 -16.531 1.00 75.44 107 ARG A CA 1
ATOM 838 C C . ARG A 1 107 ? -17.906 14.100 -17.138 1.00 75.44 107 ARG A C 1
ATOM 840 O O . ARG A 1 107 ? -16.818 13.661 -16.788 1.00 75.44 107 ARG A O 1
ATOM 847 N N . VAL A 1 108 ? -18.693 13.478 -18.016 1.00 82.25 108 VAL A N 1
ATOM 848 C CA . VAL A 1 108 ? -18.300 12.227 -18.680 1.00 82.25 108 VAL A CA 1
ATOM 849 C C . VAL A 1 108 ? -17.066 12.456 -19.550 1.00 82.25 108 VAL A C 1
ATOM 851 O O . VAL A 1 108 ? -16.120 11.685 -19.442 1.00 82.25 108 VAL A O 1
ATOM 854 N N . VAL A 1 109 ? -17.038 13.534 -20.337 1.00 91.75 109 VAL A N 1
ATOM 855 C CA . VAL A 1 109 ? -15.881 13.912 -21.160 1.00 91.75 109 VAL A CA 1
ATOM 856 C C . VAL A 1 109 ? -14.655 14.129 -20.278 1.00 91.75 109 VAL A C 1
ATOM 858 O O . VAL A 1 109 ? -13.652 13.471 -20.499 1.00 91.75 109 VAL A O 1
ATOM 861 N N . LEU A 1 110 ? -14.751 14.938 -19.218 1.00 87.69 110 LEU A N 1
ATOM 862 C CA . LEU A 1 110 ? -13.643 15.167 -18.284 1.00 87.69 110 LEU A CA 1
ATOM 863 C C . LEU A 1 110 ? -13.134 13.868 -17.644 1.00 87.69 110 LEU A C 1
ATOM 865 O O . LEU A 1 110 ? -11.927 13.683 -17.534 1.00 87.69 110 LEU A O 1
ATOM 869 N N . GLN A 1 111 ? -14.030 12.957 -17.250 1.00 82.69 111 GLN A N 1
ATOM 870 C CA . GLN A 1 111 ? -13.648 11.656 -16.691 1.00 82.69 111 GLN A CA 1
ATOM 871 C C . GLN A 1 111 ? -12.907 10.785 -17.710 1.00 82.69 111 GLN A C 1
ATOM 873 O O . GLN A 1 111 ? -11.896 10.184 -17.357 1.00 82.69 111 GLN A O 1
ATOM 878 N N . HIS A 1 112 ? -13.377 10.731 -18.959 1.00 89.44 112 HIS A N 1
ATOM 879 C CA . HIS A 1 112 ? -12.719 9.952 -20.010 1.00 89.44 112 HIS A CA 1
ATOM 880 C C . HIS A 1 112 ? -11.382 10.578 -20.403 1.00 89.44 112 HIS A C 1
ATOM 882 O O . HIS A 1 112 ? -10.390 9.864 -20.491 1.00 89.44 112 HIS A O 1
ATOM 888 N N . THR A 1 113 ? -11.316 11.902 -20.556 1.00 94.25 113 THR A N 1
ATOM 889 C CA . THR A 1 113 ? -10.065 12.613 -20.841 1.00 94.25 113 THR A CA 1
ATOM 890 C C . THR A 1 113 ? -9.044 12.394 -19.725 1.00 94.25 113 THR A C 1
ATOM 892 O O . THR A 1 113 ? -7.892 12.081 -20.009 1.00 94.25 113 THR A O 1
ATOM 895 N N . ALA A 1 114 ? -9.457 12.484 -18.455 1.00 90.94 114 ALA A N 1
ATOM 896 C CA . ALA A 1 114 ? -8.580 12.201 -17.321 1.00 90.94 114 ALA A CA 1
ATOM 897 C C . ALA A 1 114 ? -8.111 10.737 -17.307 1.00 90.94 114 ALA A C 1
ATOM 899 O O . ALA A 1 114 ? -6.925 10.484 -17.114 1.00 90.94 114 ALA A O 1
ATOM 900 N N . ALA A 1 115 ? -9.015 9.783 -17.551 1.00 90.31 115 ALA A N 1
ATOM 901 C CA . ALA A 1 115 ? -8.664 8.368 -17.636 1.00 90.31 115 ALA A CA 1
ATOM 902 C C . ALA A 1 115 ? -7.643 8.109 -18.753 1.00 90.31 115 ALA A C 1
ATOM 904 O O . ALA A 1 115 ? -6.626 7.477 -18.492 1.00 90.31 115 ALA A O 1
ATOM 905 N N . ILE A 1 116 ? -7.856 8.667 -19.950 1.00 96.31 116 ILE A N 1
ATOM 906 C CA . ILE A 1 116 ? -6.929 8.550 -21.086 1.00 96.31 116 ILE A CA 1
ATOM 907 C C . ILE A 1 116 ? -5.554 9.119 -20.725 1.00 96.31 116 ILE A C 1
ATOM 909 O O . ILE A 1 116 ? -4.547 8.453 -20.948 1.00 96.31 116 ILE A O 1
ATOM 913 N N . MET A 1 117 ? -5.496 10.310 -20.124 1.00 95.31 117 MET A N 1
ATOM 914 C CA . MET A 1 117 ? -4.228 10.916 -19.702 1.00 95.31 117 MET A CA 1
ATOM 915 C C . MET A 1 117 ? -3.483 10.039 -18.688 1.00 95.31 117 MET A C 1
ATOM 917 O O . MET A 1 117 ? -2.286 9.808 -18.843 1.00 95.31 117 MET A O 1
ATOM 921 N N . ILE A 1 118 ? -4.183 9.502 -17.684 1.00 93.25 118 ILE A N 1
ATOM 922 C CA . ILE A 1 118 ? -3.590 8.589 -16.694 1.00 93.25 118 ILE A CA 1
ATOM 923 C C . ILE A 1 118 ? -3.090 7.311 -17.374 1.00 93.25 118 ILE A C 1
ATOM 925 O O . ILE A 1 118 ? -1.979 6.863 -17.094 1.00 93.25 118 ILE A O 1
ATOM 929 N N . THR A 1 119 ? -3.875 6.736 -18.286 1.00 94.94 119 THR A N 1
ATOM 930 C CA . THR A 1 119 ? -3.475 5.550 -19.046 1.00 94.94 119 THR A CA 1
ATOM 931 C C . THR A 1 119 ? -2.222 5.818 -19.875 1.00 94.94 119 THR A C 1
ATOM 933 O O . THR A 1 119 ? -1.313 4.997 -19.842 1.00 94.94 119 THR A O 1
ATOM 936 N N . LEU A 1 120 ? -2.114 6.963 -20.556 1.00 95.44 120 LEU A N 1
ATOM 937 C CA . LEU A 1 120 ? -0.916 7.321 -21.325 1.00 95.44 120 LEU A CA 1
ATOM 938 C C . LEU A 1 120 ? 0.331 7.421 -20.437 1.00 95.44 120 LEU A C 1
ATOM 940 O O . LEU A 1 120 ? 1.380 6.889 -20.795 1.00 95.44 120 LEU A O 1
ATOM 944 N N . VAL A 1 121 ? 0.208 8.028 -19.254 1.00 95.38 121 VAL A N 1
ATOM 945 C CA . VAL A 1 121 ? 1.307 8.100 -18.276 1.00 95.38 121 VAL A CA 1
ATOM 946 C C . VAL A 1 121 ? 1.709 6.704 -17.784 1.00 95.38 121 VAL A C 1
ATOM 948 O O . VAL A 1 121 ? 2.897 6.413 -17.676 1.00 95.38 121 VAL A O 1
ATOM 951 N N . MET A 1 122 ? 0.741 5.819 -17.533 1.00 92.75 122 MET A N 1
ATOM 952 C CA . MET A 1 122 ? 1.000 4.437 -17.104 1.00 92.75 122 MET A CA 1
ATOM 953 C C . MET A 1 122 ? 1.587 3.560 -18.218 1.00 92.75 122 MET A C 1
ATOM 955 O O . MET A 1 122 ? 2.356 2.644 -17.935 1.00 92.75 122 MET A O 1
ATOM 959 N N . LEU A 1 123 ? 1.248 3.835 -19.480 1.00 95.69 123 LEU A N 1
ATOM 960 C CA . LEU A 1 123 ? 1.797 3.132 -20.641 1.00 95.69 123 LEU A CA 1
ATOM 961 C C . LEU A 1 123 ? 3.200 3.613 -21.010 1.00 95.69 123 LEU A C 1
ATOM 963 O O . LEU A 1 123 ? 3.945 2.848 -21.617 1.00 95.69 123 LEU A O 1
ATOM 967 N N . PHE A 1 124 ? 3.586 4.832 -20.631 1.00 94.12 124 PHE A N 1
ATOM 968 C CA . PHE A 1 124 ? 4.911 5.377 -20.918 1.00 94.12 124 PHE A CA 1
ATOM 969 C C . PHE A 1 124 ? 6.080 4.455 -20.511 1.00 94.12 124 PHE A C 1
ATOM 971 O O . PHE A 1 124 ? 6.929 4.207 -21.363 1.00 94.12 124 PHE A O 1
ATOM 978 N N . PRO A 1 125 ? 6.158 3.881 -19.291 1.00 94.88 125 PRO A N 1
ATOM 979 C CA . PRO A 1 125 ? 7.239 2.951 -18.947 1.00 94.88 125 PRO A CA 1
ATOM 980 C C . PRO A 1 125 ? 7.233 1.664 -19.789 1.00 94.88 125 PRO A C 1
ATOM 982 O O . PRO A 1 125 ? 8.298 1.128 -20.085 1.00 94.88 125 PRO A O 1
ATOM 985 N N . ILE A 1 126 ? 6.062 1.182 -20.220 1.00 94.94 126 ILE A N 1
ATOM 986 C CA . ILE A 1 126 ? 5.953 0.007 -21.103 1.00 94.94 126 ILE A CA 1
ATOM 987 C C . ILE A 1 126 ? 6.456 0.358 -22.504 1.00 94.94 126 ILE A C 1
ATOM 989 O O . ILE A 1 126 ? 7.265 -0.371 -23.074 1.00 94.94 126 ILE A O 1
ATOM 993 N N . TYR A 1 127 ? 6.015 1.499 -23.033 1.00 93.69 127 TYR A N 1
ATOM 994 C CA . TYR A 1 127 ? 6.522 2.068 -24.275 1.00 93.69 127 TYR A CA 1
ATOM 995 C C . TYR A 1 127 ? 8.049 2.206 -24.231 1.00 93.69 127 TYR A C 1
ATOM 997 O O . TYR A 1 127 ? 8.740 1.741 -25.136 1.00 93.69 127 TYR A O 1
ATOM 1005 N N . TRP A 1 128 ? 8.569 2.772 -23.140 1.00 93.38 128 TRP A N 1
ATOM 1006 C CA . TRP A 1 128 ? 9.996 2.966 -22.929 1.00 93.38 128 TRP A CA 1
ATOM 1007 C C . TRP A 1 128 ? 10.758 1.640 -22.932 1.00 93.38 128 TRP A C 1
ATOM 1009 O O . TRP A 1 128 ? 11.787 1.544 -23.589 1.00 93.38 128 TRP A O 1
ATOM 1019 N N . MET A 1 129 ? 10.234 0.607 -22.264 1.00 92.56 129 MET A N 1
ATOM 1020 C CA . MET A 1 129 ? 10.823 -0.736 -22.229 1.00 92.56 129 MET A CA 1
ATOM 1021 C C . MET A 1 129 ? 10.869 -1.401 -23.613 1.00 92.56 129 MET A C 1
ATOM 1023 O O . MET A 1 129 ? 11.860 -2.036 -23.966 1.00 92.56 129 MET A O 1
ATOM 1027 N N . ILE A 1 130 ? 9.806 -1.260 -24.410 1.00 92.50 130 ILE A N 1
ATOM 1028 C CA . ILE A 1 130 ? 9.752 -1.838 -25.760 1.00 92.50 130 ILE A CA 1
ATOM 1029 C C . ILE A 1 130 ? 10.752 -1.124 -26.670 1.00 92.50 130 ILE A C 1
ATOM 1031 O O . ILE A 1 130 ? 11.566 -1.771 -27.326 1.00 92.50 130 ILE A O 1
ATOM 1035 N N . ILE A 1 131 ? 10.731 0.209 -26.678 1.00 91.50 131 ILE A N 1
ATOM 1036 C CA . ILE A 1 131 ? 11.627 1.000 -27.519 1.00 91.50 131 ILE A CA 1
ATOM 1037 C C . ILE A 1 131 ? 13.088 0.822 -27.101 1.00 91.50 131 ILE A C 1
ATOM 1039 O O . ILE A 1 131 ? 13.939 0.660 -27.970 1.00 91.50 131 ILE A O 1
ATOM 1043 N N . SER A 1 132 ? 13.398 0.786 -25.803 1.00 89.50 132 SER A N 1
ATOM 1044 C CA . SER A 1 132 ? 14.767 0.559 -25.329 1.00 89.50 132 SER A CA 1
ATOM 1045 C C . SER A 1 132 ? 15.296 -0.825 -25.707 1.00 89.50 132 SER A C 1
ATOM 1047 O O . SER A 1 132 ? 16.471 -0.943 -26.044 1.00 89.50 132 SER A O 1
ATOM 1049 N N . SER A 1 133 ? 14.436 -1.851 -25.752 1.00 90.38 133 SER A N 1
ATOM 1050 C CA . SER A 1 133 ? 14.832 -3.196 -26.197 1.00 90.38 133 SER A CA 1
ATOM 1051 C C . SER A 1 133 ? 15.243 -3.267 -27.676 1.00 90.38 133 SER A C 1
ATOM 1053 O O . SER A 1 133 ? 15.959 -4.188 -28.066 1.00 90.38 133 SER A O 1
ATOM 1055 N N . LEU A 1 134 ? 14.839 -2.282 -28.487 1.00 91.69 134 LEU A N 1
ATOM 1056 C CA . LEU A 1 134 ? 15.147 -2.175 -29.918 1.00 91.69 134 LEU A CA 1
ATOM 1057 C C . LEU A 1 134 ? 16.337 -1.252 -30.227 1.00 91.69 134 LEU A C 1
ATOM 1059 O O . LEU A 1 134 ? 16.662 -1.076 -31.400 1.00 91.69 134 LEU A O 1
ATOM 1063 N N . LYS A 1 135 ? 16.967 -0.650 -29.213 1.00 89.94 135 LYS A N 1
ATOM 1064 C CA . LYS A 1 135 ? 18.106 0.266 -29.376 1.00 89.94 135 LYS A CA 1
ATOM 1065 C C . LYS A 1 135 ? 19.450 -0.451 -29.295 1.00 89.94 135 LYS A C 1
ATOM 1067 O O . LYS A 1 135 ? 19.545 -1.581 -28.812 1.00 89.94 135 LYS A O 1
ATOM 1072 N N . THR A 1 136 ? 20.504 0.229 -29.744 1.00 88.06 136 THR A N 1
ATOM 1073 C CA . THR A 1 136 ? 21.891 -0.199 -29.510 1.00 88.06 136 THR A CA 1
ATOM 1074 C C . THR A 1 136 ? 22.335 0.139 -28.085 1.00 88.06 136 THR A C 1
ATOM 1076 O O . THR A 1 136 ? 21.822 1.070 -27.464 1.00 88.06 136 THR A O 1
ATOM 1079 N N . SER A 1 137 ? 23.332 -0.584 -27.564 1.00 84.38 137 SER A N 1
ATOM 1080 C CA . SER A 1 137 ? 23.928 -0.282 -26.253 1.00 84.38 137 SER A CA 1
ATOM 1081 C C . SER A 1 137 ? 24.504 1.134 -26.188 1.00 84.38 137 SER A C 1
ATOM 1083 O O . SER A 1 137 ? 24.382 1.792 -25.163 1.00 84.38 137 SER A O 1
ATOM 1085 N N . GLU A 1 138 ? 25.094 1.617 -27.285 1.00 86.19 138 GLU A N 1
ATOM 1086 C CA . GLU A 1 138 ? 25.628 2.980 -27.387 1.00 86.19 138 GLU A CA 1
ATOM 1087 C C . GLU A 1 138 ? 24.513 4.032 -27.309 1.00 86.19 138 GLU A C 1
ATOM 1089 O O . GLU A 1 138 ? 24.654 5.018 -26.592 1.00 86.19 138 GLU A O 1
ATOM 1094 N N . GLU A 1 139 ? 23.371 3.797 -27.968 1.00 86.56 139 GLU A N 1
ATOM 1095 C CA . GLU A 1 139 ? 22.215 4.703 -27.930 1.00 86.56 139 GLU A CA 1
ATOM 1096 C C . GLU A 1 139 ? 21.549 4.744 -26.543 1.00 86.56 139 GLU A C 1
ATOM 1098 O O . GLU A 1 139 ? 21.011 5.774 -26.138 1.00 86.56 139 GLU A O 1
ATOM 1103 N N . LEU A 1 140 ? 21.603 3.643 -25.786 1.00 84.44 140 LEU A N 1
ATOM 1104 C CA . LEU A 1 140 ? 21.106 3.584 -24.406 1.00 84.44 140 LEU A CA 1
ATOM 1105 C C . LEU A 1 140 ? 21.989 4.342 -23.403 1.00 84.44 140 LEU A C 1
ATOM 1107 O O . LEU A 1 140 ? 21.499 4.697 -22.332 1.00 84.44 140 LEU A O 1
ATOM 1111 N N . LEU A 1 141 ? 23.262 4.576 -23.735 1.00 86.81 141 LEU A N 1
ATOM 1112 C CA . LEU A 1 141 ? 24.236 5.268 -22.884 1.00 86.81 141 LEU A CA 1
ATOM 1113 C C . LEU A 1 141 ? 24.341 6.773 -23.177 1.00 86.81 141 LEU A C 1
ATOM 1115 O O . LEU A 1 141 ? 25.140 7.457 -22.543 1.00 86.81 141 LEU A O 1
ATOM 1119 N N . LEU A 1 142 ? 23.557 7.297 -24.124 1.00 86.75 142 LEU A N 1
ATOM 1120 C CA . LEU A 1 142 ? 23.524 8.727 -24.423 1.00 86.75 142 LEU A CA 1
ATOM 1121 C C . LEU A 1 142 ? 22.932 9.529 -23.255 1.00 86.75 142 LEU A C 1
ATOM 1123 O O . LEU A 1 142 ? 21.890 9.168 -22.708 1.00 86.75 142 LEU A O 1
ATOM 1127 N N . ASP A 1 143 ? 23.543 10.679 -22.952 1.00 79.00 143 ASP A N 1
ATOM 1128 C CA . ASP A 1 143 ? 23.068 11.611 -21.916 1.00 79.00 143 ASP A CA 1
ATOM 1129 C C . ASP A 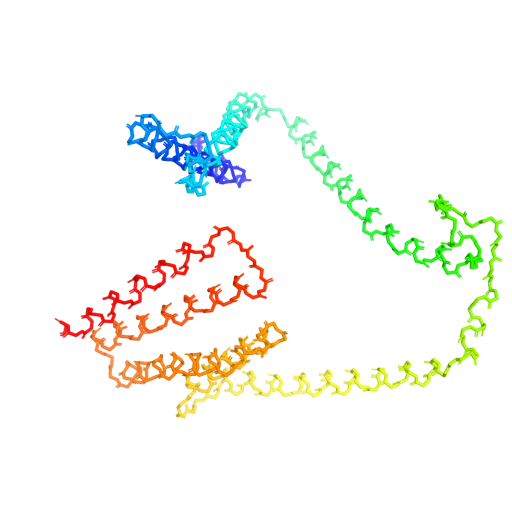1 143 ? 21.648 12.132 -22.191 1.00 79.00 143 ASP A C 1
ATOM 1131 O O . ASP A 1 143 ? 20.881 12.407 -21.266 1.00 79.00 143 ASP A O 1
ATOM 1135 N N . VAL A 1 144 ? 21.281 12.261 -23.472 1.00 83.75 144 VAL A N 1
ATOM 1136 C CA . VAL A 1 144 ? 19.930 12.638 -23.895 1.00 83.75 144 VAL A CA 1
ATOM 1137 C C . VAL A 1 144 ? 19.228 11.408 -24.477 1.00 83.75 144 VAL A C 1
ATOM 1139 O O . VAL A 1 144 ? 19.531 11.007 -25.604 1.00 83.75 144 VAL A O 1
ATOM 1142 N N . PRO A 1 145 ? 18.268 10.811 -23.749 1.00 78.50 145 PRO A N 1
ATOM 1143 C CA . PRO A 1 145 ? 17.545 9.643 -24.226 1.00 78.50 145 PRO A CA 1
ATOM 1144 C C . PRO A 1 145 ? 16.698 9.970 -25.462 1.00 78.50 145 PRO A C 1
ATOM 1146 O O . PRO A 1 145 ? 15.825 10.839 -25.430 1.00 78.50 145 PRO A O 1
ATOM 1149 N N . THR A 1 146 ? 16.895 9.226 -26.549 1.00 84.38 146 THR A N 1
ATOM 1150 C CA . THR A 1 146 ? 16.051 9.324 -27.750 1.00 84.38 146 THR A CA 1
ATOM 1151 C C . THR A 1 146 ? 14.651 8.762 -27.471 1.00 84.38 146 THR A C 1
ATOM 1153 O O . THR A 1 146 ? 14.500 7.735 -26.811 1.00 84.38 146 THR A O 1
ATOM 1156 N N . LEU A 1 147 ? 13.580 9.399 -27.953 1.00 85.94 147 LEU A N 1
ATOM 1157 C CA . LEU A 1 147 ? 12.228 8.834 -27.793 1.00 85.94 147 LEU A CA 1
ATOM 1158 C C . LEU A 1 147 ? 11.958 7.692 -28.774 1.00 85.94 147 LEU A C 1
ATOM 1160 O O . LEU A 1 147 ? 11.185 6.800 -28.447 1.00 85.94 147 LEU A O 1
ATOM 1164 N N . TRP A 1 148 ? 12.608 7.701 -29.936 1.00 87.69 148 TRP A N 1
ATOM 1165 C CA . TRP A 1 148 ? 12.489 6.692 -30.987 1.00 87.69 148 TRP A CA 1
ATOM 1166 C C . TRP A 1 148 ? 13.884 6.163 -31.338 1.00 87.69 148 TRP A C 1
ATOM 1168 O O . TRP A 1 148 ? 14.822 6.963 -31.309 1.00 87.69 148 TRP A O 1
ATOM 1178 N N . PRO A 1 149 ? 14.049 4.864 -31.641 1.00 85.56 149 PRO A N 1
ATOM 1179 C CA . PRO A 1 149 ? 15.351 4.309 -31.985 1.00 85.56 149 PRO A CA 1
ATOM 1180 C C . PRO A 1 149 ? 15.835 4.885 -33.319 1.00 85.56 149 PRO A C 1
ATOM 1182 O O . PRO A 1 149 ? 15.062 4.971 -34.278 1.00 85.56 149 PRO A O 1
ATOM 1185 N N . VAL A 1 150 ? 17.115 5.250 -33.392 1.00 83.88 150 VAL A N 1
ATOM 1186 C CA . VAL A 1 150 ? 17.736 5.701 -34.653 1.00 83.88 150 VAL A CA 1
ATOM 1187 C C . VAL A 1 150 ? 17.944 4.515 -35.596 1.00 83.88 150 VAL A C 1
ATOM 1189 O O . VAL A 1 150 ? 17.726 4.621 -36.803 1.00 83.88 150 VAL A O 1
ATOM 1192 N N . THR A 1 151 ? 18.321 3.362 -35.036 1.00 85.25 151 THR A N 1
ATOM 1193 C CA . THR A 1 151 ? 18.454 2.095 -35.763 1.00 85.25 151 THR A CA 1
ATOM 1194 C C . THR A 1 151 ? 17.696 0.999 -35.026 1.00 85.25 151 THR A C 1
ATOM 1196 O O . THR A 1 151 ? 17.887 0.803 -33.830 1.00 85.25 151 THR A O 1
ATOM 1199 N N . PHE A 1 152 ? 16.809 0.294 -35.727 1.00 89.44 152 PHE A N 1
ATOM 1200 C CA . PHE A 1 152 ? 16.025 -0.788 -35.133 1.00 89.44 152 PHE A CA 1
ATOM 1201 C C . PHE A 1 152 ? 16.854 -2.075 -35.047 1.00 89.44 152 PHE A C 1
ATOM 1203 O O . PHE A 1 152 ? 17.142 -2.696 -36.070 1.00 89.44 152 PHE A O 1
ATOM 1210 N N . GLN A 1 153 ? 17.191 -2.498 -33.829 1.00 89.56 153 GLN A N 1
ATOM 1211 C CA . GLN A 1 153 ? 17.989 -3.695 -33.543 1.00 89.56 153 GLN A CA 1
ATOM 1212 C C . GLN A 1 153 ? 17.104 -4.905 -33.213 1.00 89.56 153 GLN A C 1
ATOM 1214 O O . GLN A 1 153 ? 17.007 -5.349 -32.068 1.00 89.56 153 GLN A O 1
ATOM 1219 N N . TRP A 1 154 ? 16.450 -5.475 -34.227 1.00 89.88 154 TRP A N 1
ATOM 1220 C CA . TRP A 1 154 ? 15.614 -6.674 -34.054 1.00 89.88 154 TRP A CA 1
ATOM 1221 C C . TRP A 1 154 ? 16.411 -7.909 -33.610 1.00 89.88 154 TRP A C 1
ATOM 1223 O O . TRP A 1 154 ? 15.848 -8.795 -32.965 1.00 89.88 154 TRP A O 1
ATOM 1233 N N . GLN A 1 155 ? 17.716 -7.950 -33.903 1.00 90.25 155 GLN A N 1
ATOM 1234 C CA . GLN A 1 155 ? 18.645 -9.006 -33.482 1.00 90.25 155 GLN A CA 1
ATOM 1235 C C . GLN A 1 155 ? 18.740 -9.169 -31.956 1.00 90.25 155 GLN A C 1
ATOM 1237 O O . GLN A 1 155 ? 19.017 -10.271 -31.490 1.00 90.25 155 GLN A O 1
ATOM 1242 N N . ASN A 1 156 ? 18.413 -8.137 -31.169 1.00 89.31 156 ASN A N 1
ATOM 1243 C CA . ASN A 1 156 ? 18.445 -8.217 -29.707 1.00 89.31 156 ASN A CA 1
ATOM 1244 C C . ASN A 1 156 ? 17.558 -9.353 -29.150 1.00 89.31 156 ASN A C 1
ATOM 1246 O O . ASN A 1 156 ? 17.918 -9.980 -28.155 1.00 89.31 156 ASN A O 1
ATOM 1250 N N . TYR A 1 157 ? 16.420 -9.662 -29.784 1.00 89.56 157 TYR A N 1
ATOM 1251 C CA . TYR A 1 157 ? 15.515 -10.724 -29.323 1.00 89.56 157 TYR A CA 1
ATOM 1252 C C . TYR A 1 157 ? 16.076 -12.148 -29.507 1.00 89.56 157 TYR A C 1
ATOM 1254 O O . TYR A 1 157 ? 16.161 -12.870 -28.507 1.00 89.56 157 TYR A O 1
ATOM 1262 N N . PRO A 1 158 ? 16.463 -12.597 -30.723 1.00 89.94 158 PRO A N 1
ATOM 1263 C CA . PRO A 1 158 ? 17.054 -13.924 -30.903 1.00 89.94 158 PRO A CA 1
ATOM 1264 C C . PRO A 1 158 ? 18.393 -14.078 -30.162 1.00 89.94 158 PRO A C 1
ATOM 1266 O O . PRO A 1 158 ? 18.667 -15.150 -29.615 1.00 89.94 158 PRO A O 1
ATOM 1269 N N . ASP A 1 159 ? 19.192 -13.012 -30.057 1.00 88.69 159 ASP A N 1
ATOM 1270 C CA . ASP A 1 159 ? 20.454 -13.036 -29.311 1.00 88.69 159 ASP A CA 1
ATOM 1271 C C . ASP A 1 159 ? 20.224 -13.306 -27.821 1.00 88.69 159 ASP A C 1
ATOM 1273 O O . ASP A 1 159 ? 20.909 -14.127 -27.214 1.00 88.69 159 ASP A O 1
ATOM 1277 N N . VAL A 1 160 ? 19.226 -12.668 -27.209 1.00 86.50 160 VAL A N 1
ATOM 1278 C CA . VAL A 1 160 ? 18.889 -12.911 -25.799 1.00 86.50 160 VAL A CA 1
ATOM 1279 C C . VAL A 1 160 ? 18.352 -14.331 -25.598 1.00 86.50 160 VAL A C 1
ATOM 1281 O O . VAL A 1 160 ? 18.773 -15.014 -24.664 1.00 86.50 160 VAL A O 1
ATOM 1284 N N . LEU A 1 161 ? 17.494 -14.816 -26.501 1.00 86.25 161 LEU A N 1
ATOM 1285 C CA . LEU A 1 161 ? 16.931 -16.171 -26.435 1.00 86.25 161 LEU A CA 1
ATOM 1286 C C . LEU A 1 161 ? 17.982 -17.285 -26.577 1.00 86.25 161 LEU A C 1
ATOM 1288 O O . LEU A 1 161 ? 17.760 -18.384 -26.076 1.00 86.25 161 LEU A O 1
ATOM 1292 N N . SER A 1 162 ? 19.111 -17.011 -27.236 1.00 88.56 162 SER A N 1
ATOM 1293 C CA . SER A 1 162 ? 20.231 -17.955 -27.371 1.00 88.56 162 SER A CA 1
ATOM 1294 C C . SER A 1 162 ? 21.252 -17.867 -26.229 1.00 88.56 162 SER A C 1
ATOM 1296 O O . SER A 1 162 ? 21.899 -18.865 -25.914 1.00 88.56 162 SER A O 1
ATOM 1298 N N . ARG A 1 163 ? 21.379 -16.708 -25.565 1.00 88.06 163 ARG A N 1
ATOM 1299 C CA . ARG A 1 163 ? 22.308 -16.498 -24.434 1.00 88.06 163 ARG A CA 1
ATOM 1300 C C . ARG A 1 163 ? 21.884 -17.190 -23.141 1.00 88.06 163 ARG A C 1
ATOM 1302 O O . ARG A 1 163 ? 22.736 -17.478 -22.305 1.00 88.06 163 ARG A O 1
ATOM 1309 N N . ALA A 1 164 ? 20.590 -17.428 -22.950 1.00 86.56 164 ALA A N 1
ATOM 1310 C CA . ALA A 1 164 ? 20.076 -18.096 -21.762 1.00 86.56 164 ALA A CA 1
ATOM 1311 C C . ALA A 1 164 ? 18.896 -19.013 -22.109 1.00 86.56 164 ALA A C 1
ATOM 1313 O O . ALA A 1 164 ? 18.140 -18.713 -23.033 1.00 86.56 164 ALA A O 1
ATOM 1314 N N . PRO A 1 165 ? 18.678 -20.107 -21.357 1.00 89.06 165 PRO A N 1
ATOM 1315 C CA . PRO A 1 165 ? 17.574 -21.032 -21.596 1.00 89.06 165 PRO A CA 1
ATOM 1316 C C . PRO A 1 165 ? 16.233 -20.443 -21.113 1.00 89.06 165 PRO A C 1
ATOM 1318 O O . PRO A 1 165 ? 15.601 -20.958 -20.189 1.00 89.06 165 PRO A O 1
ATOM 1321 N N . PHE A 1 166 ? 15.768 -19.365 -21.752 1.00 88.25 166 PHE A N 1
ATOM 1322 C CA . PHE A 1 166 ? 14.519 -18.672 -21.412 1.00 88.25 166 PHE A CA 1
ATOM 1323 C C . PHE A 1 166 ? 13.301 -19.596 -21.435 1.00 88.25 166 PHE A C 1
ATOM 1325 O O . PHE A 1 166 ? 12.431 -19.470 -20.577 1.00 88.25 166 PHE A O 1
ATOM 1332 N N . GLY A 1 167 ? 13.261 -20.560 -22.362 1.00 88.44 167 GLY A N 1
ATOM 1333 C CA . GLY A 1 167 ? 12.197 -21.564 -22.413 1.00 88.44 167 GLY A CA 1
ATOM 1334 C C . GLY A 1 167 ? 12.116 -22.405 -21.135 1.00 88.44 167 GLY A C 1
ATOM 1335 O O . GLY A 1 167 ? 11.020 -22.646 -20.633 1.00 88.44 167 GLY A O 1
ATOM 1336 N N . LEU A 1 168 ? 13.264 -22.779 -20.556 1.00 89.75 168 LEU A N 1
ATOM 1337 C CA . LEU A 1 168 ? 13.319 -23.521 -19.295 1.00 89.75 168 LEU A CA 1
ATOM 1338 C C . LEU A 1 168 ? 12.852 -22.651 -18.122 1.00 89.75 168 LEU A C 1
ATOM 1340 O O . LEU A 1 168 ? 12.071 -23.112 -17.293 1.00 89.75 168 LEU A O 1
ATOM 1344 N N . TYR A 1 169 ? 13.286 -21.389 -18.059 1.00 89.75 169 TYR A N 1
ATOM 1345 C CA . TYR A 1 169 ? 12.836 -20.460 -17.017 1.00 89.75 169 TYR A CA 1
ATOM 1346 C C . TYR A 1 169 ? 11.329 -20.222 -17.084 1.00 89.75 169 TYR A C 1
ATOM 1348 O O . TYR A 1 169 ? 10.645 -20.331 -16.070 1.00 89.75 169 TYR A O 1
ATOM 1356 N N . PHE A 1 170 ? 10.806 -19.980 -18.284 1.00 91.62 170 PHE A N 1
ATOM 1357 C CA . PHE A 1 170 ? 9.382 -19.788 -18.515 1.00 91.62 170 PHE A CA 1
ATOM 1358 C C . PHE A 1 170 ? 8.570 -21.028 -18.122 1.00 91.62 170 PHE A C 1
ATOM 1360 O O . PHE A 1 170 ? 7.577 -20.911 -17.402 1.00 91.62 170 PHE A O 1
ATOM 1367 N N . PHE A 1 171 ? 9.029 -22.221 -18.513 1.00 94.88 171 PHE A N 1
ATOM 1368 C CA . PHE A 1 171 ? 8.389 -23.479 -18.133 1.00 94.88 171 PHE A CA 1
ATOM 1369 C C . PHE A 1 171 ? 8.400 -23.691 -16.614 1.00 94.88 171 PHE A C 1
ATOM 1371 O O . PHE A 1 171 ? 7.355 -23.965 -16.027 1.00 94.88 171 PHE A O 1
ATOM 1378 N N . ASN A 1 172 ? 9.542 -23.477 -15.956 1.00 92.56 172 ASN A N 1
ATOM 1379 C CA . ASN A 1 172 ? 9.656 -23.586 -14.502 1.00 92.56 172 ASN A CA 1
ATOM 1380 C C . ASN A 1 172 ? 8.712 -22.615 -13.780 1.00 92.56 172 ASN A C 1
ATOM 1382 O O . ASN A 1 172 ? 8.083 -22.990 -12.789 1.00 92.56 172 ASN A O 1
ATOM 1386 N N . THR A 1 173 ? 8.570 -21.383 -14.275 1.00 91.06 173 THR A N 1
ATOM 1387 C CA . THR A 1 173 ? 7.628 -20.410 -13.713 1.00 91.06 173 THR A CA 1
ATOM 1388 C C . THR A 1 173 ? 6.179 -20.845 -13.914 1.00 91.06 173 THR A C 1
ATOM 1390 O O . THR A 1 173 ? 5.412 -20.778 -12.955 1.00 91.06 173 THR A O 1
ATOM 1393 N N . ILE A 1 174 ? 5.794 -21.332 -15.099 1.00 96.25 174 ILE A N 1
ATOM 1394 C CA . ILE A 1 174 ? 4.432 -21.841 -15.347 1.00 96.25 174 ILE A CA 1
ATOM 1395 C C . ILE A 1 174 ? 4.115 -22.998 -14.404 1.00 96.25 174 ILE A C 1
ATOM 1397 O O . ILE A 1 174 ? 3.102 -22.969 -13.710 1.00 96.25 174 ILE A O 1
ATOM 1401 N N . VAL A 1 175 ? 4.997 -23.993 -14.349 1.00 96.19 175 VAL A N 1
ATOM 1402 C CA . VAL A 1 175 ? 4.814 -25.180 -13.512 1.00 96.19 175 VAL A CA 1
ATOM 1403 C C . VAL A 1 175 ? 4.707 -24.780 -12.040 1.00 96.19 175 VAL A C 1
ATOM 1405 O O . VAL A 1 175 ? 3.748 -25.150 -11.366 1.00 96.19 175 VAL A O 1
ATOM 1408 N N . SER A 1 176 ? 5.642 -23.962 -11.551 1.00 87.31 176 SER A N 1
ATOM 1409 C CA . SER A 1 176 ? 5.651 -23.505 -10.160 1.00 87.31 176 SER A CA 1
ATOM 1410 C C . SER A 1 176 ? 4.398 -22.697 -9.811 1.00 87.31 176 SER A C 1
ATOM 1412 O O . SER A 1 176 ? 3.704 -23.018 -8.848 1.00 87.31 176 SER A O 1
ATOM 1414 N N . THR A 1 177 ? 4.045 -21.691 -10.617 1.00 93.44 177 THR A N 1
ATOM 1415 C CA . THR A 1 177 ? 2.863 -20.850 -10.360 1.00 93.44 177 THR A CA 1
ATOM 1416 C C . THR A 1 177 ? 1.562 -21.642 -10.426 1.00 93.44 177 THR A C 1
ATOM 1418 O O . THR A 1 177 ? 0.695 -21.433 -9.579 1.00 93.44 177 THR A O 1
ATOM 1421 N N . PHE A 1 178 ? 1.441 -22.594 -11.354 1.00 95.69 178 PHE A N 1
ATOM 1422 C CA . PHE A 1 178 ? 0.281 -23.475 -11.453 1.00 95.69 178 PHE A CA 1
ATOM 1423 C C . PHE A 1 178 ? 0.100 -24.324 -10.189 1.00 95.69 178 PHE A C 1
ATOM 1425 O O . PHE A 1 178 ? -0.977 -24.311 -9.591 1.00 95.69 178 PHE A O 1
ATOM 1432 N N . PHE A 1 179 ? 1.152 -25.015 -9.738 1.00 94.44 179 PHE A N 1
ATOM 1433 C CA . PHE A 1 179 ? 1.070 -25.855 -8.541 1.00 94.44 179 PHE A CA 1
ATOM 1434 C C . PHE A 1 179 ? 0.892 -25.037 -7.256 1.00 94.44 179 PHE A C 1
ATOM 1436 O O . PHE A 1 179 ? 0.115 -25.442 -6.389 1.00 94.44 179 PHE A O 1
ATOM 1443 N N . ILE A 1 180 ? 1.534 -23.868 -7.144 1.00 89.31 180 ILE A N 1
ATOM 1444 C CA . ILE A 1 180 ? 1.325 -22.943 -6.019 1.00 89.31 180 ILE A CA 1
ATOM 1445 C C . ILE A 1 180 ? -0.132 -22.478 -5.985 1.00 89.31 180 ILE A C 1
ATOM 1447 O O . ILE A 1 180 ? -0.766 -22.562 -4.935 1.00 89.31 180 ILE A O 1
ATOM 1451 N N . MET A 1 181 ? -0.682 -22.034 -7.118 1.00 94.88 181 MET A N 1
ATOM 1452 C CA . MET A 1 181 ? -2.070 -21.582 -7.213 1.00 94.88 181 MET A CA 1
ATOM 1453 C C . MET A 1 181 ? -3.045 -22.706 -6.849 1.00 94.88 181 MET A C 1
ATOM 1455 O O . MET A 1 181 ? -3.956 -22.489 -6.052 1.00 94.88 181 MET A O 1
ATOM 1459 N N . LEU A 1 182 ? -2.843 -23.911 -7.391 1.00 95.56 182 LEU A N 1
ATOM 1460 C CA . LEU A 1 182 ? -3.699 -25.068 -7.127 1.00 95.56 182 LEU A CA 1
ATOM 1461 C C . LEU A 1 182 ? -3.646 -25.464 -5.646 1.00 95.56 182 LEU A C 1
ATOM 1463 O O . LEU A 1 182 ? -4.692 -25.650 -5.021 1.00 95.56 182 LEU A O 1
ATOM 1467 N N . GLY A 1 183 ? -2.448 -25.508 -5.057 1.00 91.56 183 GLY A N 1
ATOM 1468 C CA . GLY A 1 183 ? -2.259 -25.777 -3.633 1.00 91.56 183 GLY A CA 1
ATOM 1469 C C . GLY A 1 183 ? -2.904 -24.713 -2.742 1.00 91.56 183 GLY A C 1
ATOM 1470 O O . GLY A 1 183 ? -3.644 -25.049 -1.819 1.00 91.56 183 GLY A O 1
ATOM 1471 N N . GLN A 1 184 ? -2.690 -23.430 -3.041 1.00 89.56 184 GLN A N 1
ATOM 1472 C CA . GLN A 1 184 ? -3.279 -22.314 -2.293 1.00 89.56 184 GLN A CA 1
ATOM 1473 C C . GLN A 1 184 ? -4.805 -22.298 -2.388 1.00 89.56 184 GLN A C 1
ATOM 1475 O O . GLN A 1 184 ? -5.475 -22.098 -1.376 1.00 89.56 184 GLN A O 1
ATOM 1480 N N . MET A 1 185 ? -5.362 -22.536 -3.575 1.00 94.31 185 MET A N 1
ATOM 1481 C CA . MET A 1 185 ? -6.806 -22.575 -3.783 1.00 94.31 185 MET A CA 1
ATOM 1482 C C . MET A 1 185 ? -7.433 -23.785 -3.084 1.00 94.31 185 MET A C 1
ATOM 1484 O O . MET A 1 185 ? -8.418 -23.623 -2.368 1.00 94.31 185 MET A O 1
ATOM 1488 N N . GLY A 1 186 ? -6.839 -24.975 -3.217 1.00 95.19 186 GLY A N 1
ATOM 1489 C CA . GLY A 1 186 ? -7.317 -26.189 -2.552 1.00 95.19 186 GLY A CA 1
ATOM 1490 C C . GLY A 1 186 ? -7.300 -26.059 -1.028 1.00 95.19 186 GLY A C 1
ATOM 1491 O O . GLY A 1 186 ? -8.328 -26.235 -0.372 1.00 95.19 186 GLY A O 1
ATOM 1492 N N . MET A 1 187 ? -6.157 -25.664 -0.462 1.00 90.75 187 MET A N 1
ATOM 1493 C CA . MET A 1 187 ? -6.016 -25.448 0.982 1.00 90.75 187 MET A CA 1
ATOM 1494 C C . MET A 1 187 ? -6.906 -24.305 1.475 1.00 90.75 187 MET A C 1
ATOM 1496 O O . MET A 1 187 ? -7.544 -24.427 2.520 1.00 90.75 187 MET A O 1
ATOM 1500 N N . GLY A 1 188 ? -6.989 -23.209 0.717 1.00 89.62 188 GLY A N 1
ATOM 1501 C CA . GLY A 1 188 ? -7.800 -22.044 1.055 1.00 89.62 188 GLY A CA 1
ATOM 1502 C C . GLY A 1 188 ? -9.293 -22.361 1.106 1.00 89.62 188 GLY A C 1
ATOM 1503 O O . GLY A 1 188 ? -9.964 -21.967 2.058 1.00 89.62 188 GLY A O 1
ATOM 1504 N N . VAL A 1 189 ? -9.808 -23.122 0.136 1.00 94.25 189 VAL A N 1
ATOM 1505 C CA . VAL A 1 189 ? -11.215 -23.550 0.109 1.00 94.25 189 VAL A CA 1
ATOM 1506 C C . VAL A 1 189 ? -11.524 -24.490 1.274 1.00 94.25 189 VAL A C 1
ATOM 1508 O O . VAL A 1 189 ? -12.522 -24.282 1.966 1.00 94.25 189 VAL A O 1
ATOM 1511 N N . LEU A 1 190 ? -10.664 -25.479 1.545 1.00 91.19 190 LEU A N 1
ATOM 1512 C CA . LEU A 1 190 ? -10.844 -26.400 2.674 1.00 91.19 190 LEU A CA 1
ATOM 1513 C C . LEU A 1 190 ? -10.805 -25.665 4.021 1.00 91.19 190 LEU A C 1
ATOM 1515 O O . LEU A 1 190 ? -11.674 -25.882 4.868 1.00 91.19 190 LEU A O 1
ATOM 1519 N N . ALA A 1 191 ? -9.848 -24.751 4.200 1.00 86.75 191 ALA A N 1
ATOM 1520 C CA . ALA A 1 191 ? -9.744 -23.927 5.398 1.00 86.75 191 ALA A CA 1
ATOM 1521 C C . ALA A 1 191 ? -10.977 -23.025 5.564 1.00 86.75 191 ALA A C 1
ATOM 1523 O O . ALA A 1 191 ? -11.585 -23.007 6.634 1.00 86.75 191 ALA A O 1
ATOM 1524 N N . ALA A 1 192 ? -11.403 -22.326 4.508 1.00 87.75 192 ALA A N 1
ATOM 1525 C CA . ALA A 1 192 ? -12.588 -21.470 4.541 1.00 87.75 192 ALA A CA 1
ATOM 1526 C C . ALA A 1 192 ? -13.871 -22.265 4.835 1.00 87.75 192 ALA A C 1
ATOM 1528 O O . ALA A 1 192 ? -14.721 -21.809 5.604 1.00 87.75 192 ALA A O 1
ATOM 1529 N N . TYR A 1 193 ? -14.014 -23.472 4.281 1.00 89.81 193 TYR A N 1
ATOM 1530 C CA . TYR A 1 193 ? -15.138 -24.358 4.583 1.00 89.81 193 TYR A CA 1
ATOM 1531 C C . TYR A 1 193 ? -15.121 -24.814 6.050 1.00 89.81 193 TYR A C 1
ATOM 1533 O O . TYR A 1 193 ? -16.125 -24.675 6.753 1.00 89.81 193 TYR A O 1
ATOM 1541 N N . GLY A 1 194 ? -13.962 -25.258 6.549 1.00 87.12 194 GLY A N 1
ATOM 1542 C CA . GLY A 1 194 ? -13.775 -25.638 7.949 1.00 87.12 194 GLY A CA 1
ATOM 1543 C C . GLY A 1 194 ? -14.100 -24.493 8.912 1.00 87.12 194 GLY A C 1
ATOM 1544 O O . GLY A 1 194 ? -14.887 -24.671 9.842 1.00 87.12 194 GLY A O 1
ATOM 1545 N N . PHE A 1 195 ? -13.586 -23.288 8.656 1.00 84.31 195 PHE A N 1
ATOM 1546 C CA . PHE A 1 195 ? -13.870 -22.109 9.477 1.00 84.31 195 PHE A CA 1
ATOM 1547 C C . PHE A 1 195 ? -15.292 -21.560 9.304 1.00 84.31 195 PHE A C 1
ATOM 1549 O O . PHE A 1 195 ? -15.807 -20.943 10.232 1.00 84.31 195 PHE A O 1
ATOM 1556 N N . SER A 1 196 ? -15.978 -21.767 8.181 1.00 85.62 196 SER A N 1
ATOM 1557 C CA . SER A 1 196 ? -17.352 -21.264 8.013 1.00 85.62 196 SER A CA 1
ATOM 1558 C C . SER A 1 196 ? -18.401 -22.211 8.599 1.00 85.62 196 SER A C 1
ATOM 1560 O O . SER A 1 196 ? -19.293 -21.753 9.314 1.00 85.62 196 SER A O 1
ATOM 1562 N N . LYS A 1 197 ? -18.285 -23.522 8.354 1.00 83.25 197 LYS A N 1
ATOM 1563 C CA . LYS A 1 197 ? -19.295 -24.522 8.743 1.00 83.25 197 LYS A CA 1
ATOM 1564 C C . LYS A 1 197 ? -18.905 -25.391 9.936 1.00 83.25 197 LYS A C 1
ATOM 1566 O O . LYS A 1 197 ? -19.795 -25.892 10.614 1.00 83.25 197 LYS A O 1
ATOM 1571 N N . GLY A 1 198 ? -17.617 -25.552 10.230 1.00 80.12 198 GLY A N 1
ATOM 1572 C CA . GLY A 1 198 ? -17.160 -26.352 11.366 1.00 80.12 198 GLY A CA 1
ATOM 1573 C C . GLY A 1 198 ? -17.445 -25.687 12.717 1.00 80.12 198 GLY A C 1
ATOM 1574 O O . GLY A 1 198 ? -17.223 -24.482 12.892 1.00 80.12 198 GLY A O 1
ATOM 1575 N N . SER A 1 199 ? -17.900 -26.485 13.686 1.00 73.69 199 SER A N 1
ATOM 1576 C CA . SER A 1 199 ? -18.068 -26.120 15.099 1.00 73.69 199 SER A CA 1
ATOM 1577 C C . SER A 1 199 ? -17.091 -26.926 15.963 1.00 73.69 199 SER A C 1
ATOM 1579 O O . SER A 1 199 ? -17.445 -27.957 16.530 1.00 73.69 199 SER A O 1
ATOM 1581 N N . PHE A 1 200 ? -15.834 -26.486 16.023 1.00 81.50 200 PHE A N 1
ATOM 1582 C CA . PHE A 1 200 ? -14.780 -27.121 16.819 1.00 81.50 200 PHE A CA 1
ATOM 1583 C C . PHE A 1 200 ? -14.476 -26.319 18.088 1.00 81.50 200 PHE A C 1
ATOM 1585 O O . PHE A 1 200 ? -14.532 -25.086 18.101 1.00 81.50 200 PHE A O 1
ATOM 1592 N N . LYS A 1 201 ? -14.138 -27.038 19.164 1.00 69.81 201 LYS A N 1
ATOM 1593 C CA . LYS A 1 201 ? -13.700 -26.476 20.448 1.00 69.81 201 LYS A CA 1
ATOM 1594 C C . LYS A 1 201 ? -12.377 -25.730 20.186 1.00 69.81 201 LYS A C 1
ATOM 1596 O O . LYS A 1 201 ? -11.437 -26.362 19.717 1.00 69.81 201 LYS A O 1
ATOM 1601 N N . HIS A 1 202 ? -12.330 -24.411 20.414 1.00 79.12 202 HIS A N 1
ATOM 1602 C CA . HIS A 1 202 ? -11.232 -23.463 20.086 1.00 79.12 202 HIS A CA 1
ATOM 1603 C C . HIS A 1 202 ? -11.173 -22.880 18.657 1.00 79.12 202 HIS A C 1
ATOM 1605 O O . HIS A 1 202 ? -10.130 -22.390 18.217 1.00 79.12 202 HIS A O 1
ATOM 1611 N N . LYS A 1 203 ? -12.295 -22.836 17.930 1.00 76.56 203 LYS A N 1
ATOM 1612 C CA . LYS A 1 203 ? -12.371 -22.165 16.618 1.00 76.56 203 LYS A CA 1
ATOM 1613 C C . LYS A 1 203 ? -11.869 -20.723 16.598 1.00 76.56 203 LYS A C 1
ATOM 1615 O O . LYS A 1 203 ? -11.171 -20.327 15.665 1.00 76.56 203 LYS A O 1
ATOM 1620 N N . ASN A 1 204 ? -12.176 -19.969 17.645 1.00 78.06 204 ASN A N 1
ATOM 1621 C CA . ASN A 1 204 ? -11.764 -18.575 17.762 1.00 78.06 204 ASN A CA 1
ATOM 1622 C C . ASN A 1 204 ? -10.244 -18.440 17.954 1.00 78.06 204 ASN A C 1
ATOM 1624 O O . ASN A 1 204 ? -9.642 -17.533 17.388 1.00 78.06 204 ASN A O 1
ATOM 1628 N N . ALA A 1 205 ? -9.613 -19.378 18.668 1.00 80.44 205 ALA A N 1
ATOM 1629 C CA . ALA A 1 205 ? -8.163 -19.419 18.863 1.00 80.44 205 ALA A CA 1
ATOM 1630 C C . ALA A 1 205 ? -7.417 -19.627 17.543 1.00 80.44 205 ALA A C 1
ATOM 1632 O O . ALA A 1 205 ? -6.509 -18.875 17.199 1.00 80.44 205 ALA A O 1
ATOM 1633 N N . LEU A 1 206 ? -7.846 -20.631 16.773 1.00 82.00 206 LEU A N 1
ATOM 1634 C CA . LEU A 1 206 ? -7.248 -20.958 15.480 1.00 82.00 206 LEU A CA 1
ATOM 1635 C C . LEU A 1 206 ? -7.450 -19.825 14.470 1.00 82.00 206 LEU A C 1
ATOM 1637 O O . LEU A 1 206 ? -6.535 -19.507 13.715 1.00 82.00 206 LEU A O 1
ATOM 1641 N N . PHE A 1 207 ? -8.609 -19.163 14.494 1.00 80.81 207 PHE A N 1
ATOM 1642 C CA . PHE A 1 207 ? -8.857 -17.994 13.652 1.00 80.81 207 PHE A CA 1
ATOM 1643 C C . PHE A 1 207 ? -7.926 -16.821 14.000 1.00 80.81 207 PHE A C 1
ATOM 1645 O O . PHE A 1 207 ? -7.320 -16.224 13.109 1.00 80.81 207 PHE A O 1
ATOM 1652 N N . LEU A 1 208 ? -7.758 -16.526 15.293 1.00 80.69 208 LEU A N 1
ATOM 1653 C CA . LEU A 1 208 ? -6.828 -15.501 15.775 1.00 80.69 208 LEU A CA 1
ATOM 1654 C C . LEU A 1 208 ? -5.373 -15.834 15.414 1.00 80.69 208 LEU A C 1
ATOM 1656 O O . LEU A 1 208 ? -4.630 -14.948 14.995 1.00 80.69 208 LEU A O 1
ATOM 1660 N N . MET A 1 209 ? -4.979 -17.106 15.501 1.00 82.88 209 MET A N 1
ATOM 1661 C CA . MET A 1 209 ? -3.646 -17.563 15.106 1.00 82.88 209 MET A CA 1
ATOM 1662 C C . MET A 1 209 ? -3.382 -17.336 13.610 1.00 82.88 209 MET A C 1
ATOM 1664 O O . MET A 1 209 ? -2.326 -16.815 13.251 1.00 82.88 209 MET A O 1
ATOM 1668 N N . VAL A 1 210 ? -4.348 -17.662 12.742 1.00 84.50 210 VAL A N 1
ATOM 1669 C CA . VAL A 1 210 ? -4.256 -17.405 11.291 1.00 84.50 210 VAL A CA 1
ATOM 1670 C C . VAL A 1 210 ? -4.129 -15.908 11.008 1.00 84.50 210 VAL A C 1
ATOM 1672 O O . VAL A 1 210 ? -3.285 -15.502 10.209 1.00 84.50 210 VAL A O 1
ATOM 1675 N N . LEU A 1 211 ? -4.921 -15.078 11.689 1.00 81.94 211 LEU A N 1
ATOM 1676 C CA . LEU A 1 211 ? -4.866 -13.624 11.536 1.00 81.94 211 LEU A CA 1
ATOM 1677 C C . LEU A 1 211 ? -3.511 -13.049 11.988 1.00 81.94 211 LEU A C 1
ATOM 1679 O O . LEU A 1 211 ? -2.946 -12.188 11.313 1.00 81.94 211 LEU A O 1
ATOM 1683 N N . GLY A 1 212 ? -2.961 -13.568 13.087 1.00 81.00 212 GLY A N 1
ATOM 1684 C CA . GLY A 1 212 ? -1.619 -13.246 13.567 1.00 81.00 212 GLY A CA 1
ATOM 1685 C C . GLY A 1 212 ? -0.516 -13.620 12.581 1.00 81.00 212 GLY A C 1
ATOM 1686 O O . GLY A 1 212 ? 0.345 -12.798 12.269 1.00 81.00 212 GLY A O 1
ATOM 1687 N N . ALA A 1 213 ? -0.567 -14.842 12.049 1.00 83.06 213 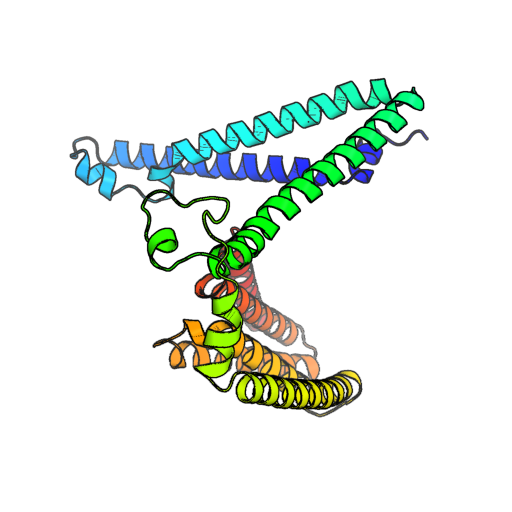ALA A N 1
ATOM 1688 C CA . ALA A 1 213 ? 0.390 -15.324 11.057 1.00 83.06 213 ALA A CA 1
ATOM 1689 C C . ALA A 1 213 ? 0.346 -14.488 9.767 1.00 83.06 213 ALA A C 1
ATOM 1691 O O . ALA A 1 213 ? 1.397 -14.132 9.231 1.00 83.06 213 ALA A O 1
ATOM 1692 N N . LEU A 1 214 ? -0.854 -14.114 9.306 1.00 83.75 214 LEU A N 1
ATOM 1693 C CA . LEU A 1 214 ? -1.039 -13.226 8.155 1.00 83.75 214 LEU A CA 1
ATOM 1694 C C . LEU A 1 214 ? -0.382 -11.860 8.394 1.00 83.75 214 LEU A C 1
ATOM 1696 O O . LEU A 1 214 ? 0.309 -11.349 7.514 1.00 83.75 214 LEU A O 1
ATOM 1700 N N . LEU A 1 215 ? -0.568 -11.283 9.586 1.00 79.50 215 LEU A N 1
ATOM 1701 C CA . LEU A 1 215 ? 0.045 -10.008 9.945 1.00 79.50 215 LEU A CA 1
ATOM 1702 C C . LEU A 1 215 ? 1.569 -10.090 9.863 1.00 79.50 215 LEU A C 1
ATOM 1704 O O . LEU A 1 215 ? 2.184 -9.270 9.184 1.00 79.50 215 LEU A O 1
ATOM 1708 N N . ILE A 1 216 ? 2.156 -11.094 10.522 1.00 82.69 216 ILE A N 1
ATOM 1709 C CA . ILE A 1 216 ? 3.604 -11.310 10.561 1.00 82.69 216 ILE A CA 1
ATOM 1710 C C . ILE A 1 216 ? 4.142 -11.487 9.139 1.00 82.69 216 ILE A C 1
ATOM 1712 O O . ILE A 1 216 ? 5.110 -10.824 8.777 1.00 82.69 216 ILE A O 1
ATOM 1716 N N . ALA A 1 217 ? 3.483 -12.295 8.304 1.00 84.25 217 ALA A N 1
ATOM 1717 C CA . ALA A 1 217 ? 3.887 -12.514 6.916 1.00 84.25 217 ALA A CA 1
ATOM 1718 C C . ALA A 1 217 ? 3.934 -11.213 6.092 1.00 84.25 217 ALA A C 1
ATOM 1720 O O . ALA A 1 217 ? 4.838 -11.029 5.276 1.00 84.25 217 ALA A O 1
ATOM 1721 N N . VAL A 1 218 ? 3.001 -10.282 6.324 1.00 81.44 218 VAL A N 1
ATOM 1722 C CA . VAL A 1 218 ? 2.927 -9.001 5.599 1.00 81.44 218 VAL A CA 1
ATOM 1723 C C . VAL A 1 218 ? 4.080 -8.050 5.944 1.00 81.44 218 VAL A C 1
ATOM 1725 O O . VAL A 1 218 ? 4.494 -7.272 5.077 1.00 81.44 218 VAL A O 1
ATOM 1728 N N . ILE A 1 219 ? 4.587 -8.100 7.179 1.00 80.94 219 ILE A N 1
ATOM 1729 C CA . ILE A 1 219 ? 5.645 -7.208 7.691 1.00 80.94 219 ILE A CA 1
ATOM 1730 C C . ILE A 1 219 ? 7.025 -7.885 7.792 1.00 80.94 219 ILE A C 1
ATOM 1732 O O . ILE A 1 219 ? 8.026 -7.196 7.961 1.00 80.94 219 ILE A O 1
ATOM 1736 N N . TRP A 1 220 ? 7.113 -9.210 7.629 1.00 80.81 220 TRP A N 1
ATOM 1737 C CA . TRP A 1 220 ? 8.320 -10.018 7.871 1.00 80.81 220 TRP A CA 1
ATOM 1738 C C . TRP A 1 220 ? 9.585 -9.515 7.165 1.00 80.81 220 TRP A C 1
ATOM 1740 O O . TRP A 1 220 ? 10.674 -9.482 7.750 1.00 80.81 220 TRP A O 1
ATOM 1750 N N . THR A 1 221 ? 9.449 -9.105 5.902 1.00 79.62 221 THR A N 1
ATOM 1751 C CA . THR A 1 221 ? 10.569 -8.621 5.082 1.00 79.62 221 THR A CA 1
ATOM 1752 C C . THR A 1 221 ? 11.118 -7.279 5.558 1.00 79.62 221 THR A C 1
ATOM 1754 O O . THR A 1 221 ? 12.258 -6.964 5.250 1.00 79.62 221 THR A O 1
ATOM 1757 N N . ARG A 1 222 ? 10.340 -6.509 6.328 1.00 77.31 222 ARG A N 1
ATOM 1758 C CA . ARG A 1 222 ? 10.690 -5.170 6.829 1.00 77.31 222 ARG A CA 1
ATOM 1759 C C . ARG A 1 222 ? 11.206 -5.163 8.265 1.00 77.31 222 ARG A C 1
ATOM 1761 O O . ARG A 1 222 ? 11.696 -4.138 8.714 1.00 77.31 222 ARG A O 1
ATOM 1768 N N . LEU A 1 223 ? 11.060 -6.274 8.984 1.00 75.38 223 LEU A N 1
ATOM 1769 C CA . LEU A 1 223 ? 11.382 -6.348 10.409 1.00 75.38 223 LEU A CA 1
ATOM 1770 C C . LEU A 1 223 ? 12.863 -6.611 10.700 1.00 75.38 223 LEU A C 1
ATOM 1772 O O . LEU A 1 223 ? 13.242 -6.415 11.841 1.00 75.38 223 LEU A O 1
ATOM 1776 N N . GLU A 1 224 ? 13.663 -7.062 9.725 1.00 80.88 224 GLU A N 1
ATOM 1777 C CA . GLU A 1 224 ? 15.107 -7.363 9.854 1.00 80.88 224 GLU A CA 1
ATOM 1778 C C . GLU A 1 224 ? 15.521 -7.896 11.247 1.00 80.88 224 GLU A C 1
ATOM 1780 O O . GLU A 1 224 ? 15.261 -9.067 11.537 1.00 80.88 224 GLU A O 1
ATOM 1785 N N . GLU A 1 225 ? 16.107 -7.064 12.116 1.00 80.19 225 GLU A N 1
ATOM 1786 C CA . GLU A 1 225 ? 16.559 -7.429 13.475 1.00 80.19 225 GLU A CA 1
ATOM 1787 C C . GLU A 1 225 ? 15.431 -7.490 14.529 1.00 80.19 225 GLU A C 1
ATOM 1789 O O . GLU A 1 225 ? 15.507 -8.239 15.503 1.00 80.19 225 GLU A O 1
ATOM 1794 N N . LEU A 1 226 ? 14.332 -6.764 14.317 1.00 82.56 226 LEU A N 1
ATOM 1795 C CA . LEU A 1 226 ? 13.162 -6.690 15.203 1.00 82.56 226 LEU A CA 1
ATOM 1796 C C . LEU A 1 226 ? 12.163 -7.846 15.005 1.00 82.56 226 LEU A C 1
ATOM 1798 O O . LEU A 1 226 ? 11.092 -7.849 15.620 1.00 82.56 226 LEU A O 1
ATOM 1802 N N . ARG A 1 227 ? 12.497 -8.859 14.192 1.00 83.75 227 ARG A N 1
ATOM 1803 C CA . ARG A 1 227 ? 11.634 -10.029 13.929 1.00 83.75 227 ARG A CA 1
ATOM 1804 C C . ARG A 1 227 ? 11.168 -10.717 15.206 1.00 83.75 227 ARG A C 1
ATOM 1806 O O . ARG A 1 227 ? 9.965 -10.888 15.398 1.00 83.75 227 ARG A O 1
ATOM 1813 N N . TRP A 1 228 ? 12.097 -11.082 16.086 1.00 82.56 228 TRP A N 1
ATOM 1814 C CA . TRP A 1 228 ? 11.774 -11.829 17.303 1.00 82.56 228 TRP A CA 1
ATOM 1815 C C . TRP A 1 228 ? 10.981 -11.002 18.327 1.00 82.56 228 TRP A C 1
ATOM 1817 O O . TRP A 1 228 ? 9.934 -11.492 18.752 1.00 82.56 228 TRP A O 1
ATOM 1827 N N . PRO A 1 229 ? 11.370 -9.752 18.666 1.00 85.31 229 PRO A N 1
ATOM 1828 C CA . PRO A 1 229 ? 10.590 -8.906 19.575 1.00 85.31 229 PRO A CA 1
ATOM 1829 C C . PRO A 1 229 ? 9.157 -8.640 19.103 1.00 85.31 229 PRO A C 1
ATOM 1831 O O . PRO A 1 229 ? 8.215 -8.679 19.893 1.00 85.31 229 PRO A O 1
ATOM 1834 N N . VAL A 1 230 ? 8.962 -8.381 17.808 1.00 82.75 230 VAL A N 1
ATOM 1835 C CA . VAL A 1 230 ? 7.622 -8.094 17.281 1.00 82.75 230 VAL A CA 1
ATOM 1836 C C . VAL A 1 230 ? 6.776 -9.367 17.219 1.00 82.75 230 VAL A C 1
ATOM 1838 O O . VAL A 1 230 ? 5.589 -9.321 17.541 1.00 82.75 230 VAL A O 1
ATOM 1841 N N . CYS A 1 231 ? 7.366 -10.519 16.881 1.00 85.12 231 CYS A N 1
ATOM 1842 C CA . CYS A 1 231 ? 6.650 -11.796 16.907 1.00 85.12 231 CYS A CA 1
ATOM 1843 C C . CYS A 1 231 ? 6.176 -12.165 18.317 1.00 85.12 231 CYS A C 1
ATOM 1845 O O . CYS A 1 231 ? 5.022 -12.563 18.474 1.00 85.12 231 CYS A O 1
ATOM 1847 N N . THR A 1 232 ? 7.018 -12.010 19.344 1.00 85.31 232 THR A N 1
ATOM 1848 C CA . THR A 1 232 ? 6.623 -12.299 20.734 1.00 85.31 232 THR A CA 1
ATOM 1849 C C . THR A 1 232 ? 5.559 -11.323 21.232 1.00 85.31 232 THR A C 1
ATOM 1851 O O . THR A 1 232 ? 4.603 -11.745 21.883 1.00 85.31 232 THR A O 1
ATOM 1854 N N . PHE A 1 233 ? 5.654 -10.044 20.860 1.00 85.38 233 PHE A N 1
ATOM 1855 C CA . PHE A 1 233 ? 4.639 -9.039 21.173 1.00 85.38 233 PHE A CA 1
ATOM 1856 C C . PHE A 1 233 ? 3.272 -9.359 20.541 1.00 85.38 233 PHE A C 1
ATOM 1858 O O . PHE A 1 233 ? 2.243 -9.361 21.224 1.00 85.38 233 PHE A O 1
ATOM 1865 N N . ILE A 1 234 ? 3.246 -9.702 19.248 1.00 85.56 234 ILE A N 1
ATOM 1866 C CA . ILE A 1 234 ? 2.016 -10.120 18.557 1.00 85.56 234 ILE A CA 1
ATOM 1867 C C . ILE A 1 234 ? 1.467 -11.413 19.175 1.00 85.56 234 ILE A C 1
ATOM 1869 O O . ILE A 1 234 ? 0.268 -11.509 19.427 1.00 85.56 234 ILE A O 1
ATOM 1873 N N . ALA A 1 235 ? 2.326 -12.389 19.477 1.00 85.31 235 ALA A N 1
ATOM 1874 C CA . ALA A 1 235 ? 1.906 -13.640 20.102 1.00 85.31 235 ALA A CA 1
ATOM 1875 C C . ALA A 1 235 ? 1.252 -13.404 21.473 1.00 85.31 235 ALA A C 1
ATOM 1877 O O . ALA A 1 235 ? 0.165 -13.919 21.729 1.00 85.31 235 ALA A O 1
ATOM 1878 N N . MET A 1 236 ? 1.856 -12.571 22.325 1.00 85.62 236 MET A N 1
ATOM 1879 C CA . MET A 1 236 ? 1.313 -12.251 23.647 1.00 85.62 236 MET A CA 1
ATOM 1880 C C . MET A 1 236 ? -0.048 -11.548 23.555 1.00 85.62 236 MET A C 1
ATOM 1882 O O . MET A 1 236 ? -0.983 -11.887 24.281 1.00 85.62 236 MET A O 1
ATOM 1886 N N . THR A 1 237 ? -0.192 -10.599 22.626 1.00 85.75 237 THR A N 1
ATOM 1887 C CA . THR A 1 237 ? -1.462 -9.879 22.430 1.00 85.75 237 THR A CA 1
ATOM 1888 C C . THR A 1 237 ? -2.567 -10.794 21.896 1.00 85.75 237 THR A C 1
ATOM 1890 O O . THR A 1 237 ? -3.702 -10.707 22.361 1.00 85.75 237 THR A O 1
ATOM 1893 N N . LEU A 1 238 ? -2.244 -11.734 21.004 1.00 86.56 238 LEU A N 1
ATOM 1894 C CA . LEU A 1 238 ? -3.185 -12.758 20.534 1.00 86.56 238 LEU A CA 1
ATOM 1895 C C . LEU A 1 238 ? -3.631 -13.703 21.651 1.00 86.56 238 LEU A C 1
ATOM 1897 O O . LEU A 1 238 ? -4.823 -13.992 21.756 1.00 86.56 238 LEU A O 1
ATOM 1901 N N . VAL A 1 239 ? -2.701 -14.154 22.498 1.00 87.75 239 VAL A N 1
ATOM 1902 C CA . VAL A 1 239 ? -3.018 -14.986 23.671 1.00 87.75 239 VAL A CA 1
ATOM 1903 C C . VAL A 1 239 ? -3.963 -14.242 24.612 1.00 87.75 239 VAL A C 1
ATOM 1905 O O . VAL A 1 239 ? -4.950 -14.816 25.069 1.00 87.75 239 VAL A O 1
ATOM 1908 N N . MET A 1 240 ? -3.722 -12.950 24.845 1.00 87.31 240 MET A N 1
ATOM 1909 C CA . MET A 1 240 ? -4.593 -12.117 25.675 1.00 87.31 240 MET A CA 1
ATOM 1910 C C . MET A 1 240 ? -6.018 -12.016 25.107 1.00 87.31 240 MET A C 1
ATOM 1912 O O . MET A 1 240 ? -6.985 -12.207 25.845 1.00 87.31 240 MET A O 1
ATOM 1916 N N . VAL A 1 241 ? -6.162 -11.761 23.799 1.00 89.56 241 VAL A N 1
ATOM 1917 C CA . VAL A 1 241 ? -7.476 -11.714 23.127 1.00 89.56 241 VAL A CA 1
ATOM 1918 C C . VAL A 1 241 ? -8.179 -13.063 23.206 1.00 89.56 241 VAL A C 1
ATOM 1920 O O . VAL A 1 241 ? -9.380 -13.114 23.474 1.00 89.56 241 VAL A O 1
ATOM 1923 N N . TRP A 1 242 ? -7.442 -14.153 22.991 1.00 87.12 242 TRP A N 1
ATOM 1924 C CA . TRP A 1 242 ? -8.002 -15.495 23.052 1.00 87.12 242 TRP A CA 1
ATOM 1925 C C . TRP A 1 242 ? -8.524 -15.822 24.455 1.00 87.12 242 TRP A C 1
ATOM 1927 O O . TRP A 1 242 ? -9.695 -16.177 24.581 1.00 87.12 242 TRP A O 1
ATOM 1937 N N . LEU A 1 243 ? -7.715 -15.644 25.503 1.00 86.00 243 LEU A N 1
ATOM 1938 C CA . LEU A 1 243 ? -8.124 -15.926 26.884 1.00 86.00 243 LEU A CA 1
ATOM 1939 C C . LEU A 1 243 ? -9.344 -15.097 27.305 1.00 86.00 243 LEU A C 1
ATOM 1941 O O . LEU A 1 243 ? -10.293 -15.636 27.876 1.00 86.00 243 LEU A O 1
ATOM 1945 N N . ALA A 1 244 ? -9.356 -13.802 26.976 1.00 84.56 244 ALA A N 1
ATOM 1946 C CA . ALA A 1 244 ? -10.498 -12.934 27.253 1.00 84.56 244 ALA A CA 1
ATOM 1947 C C . ALA A 1 244 ? -11.754 -13.363 26.471 1.00 84.56 244 ALA A C 1
ATOM 1949 O O . ALA A 1 244 ? -12.866 -13.319 26.999 1.00 84.56 244 ALA A O 1
ATOM 1950 N N . GLY A 1 245 ? -11.577 -13.825 25.230 1.00 82.88 245 GLY A N 1
ATOM 1951 C CA . GLY A 1 245 ? -12.652 -14.366 24.405 1.00 82.88 245 GLY A CA 1
ATOM 1952 C C . GLY A 1 245 ? -13.238 -15.648 24.984 1.00 82.88 245 GLY A C 1
ATOM 1953 O O . GLY A 1 245 ? -14.450 -15.732 25.148 1.00 82.88 245 GLY A O 1
ATOM 1954 N N . GLU A 1 246 ? -12.404 -16.627 25.337 1.00 84.06 246 GLU A N 1
ATOM 1955 C CA . GLU A 1 246 ? -12.836 -17.873 25.991 1.00 84.06 246 GLU A CA 1
ATOM 1956 C C . GLU A 1 246 ? -13.666 -17.583 27.246 1.00 84.06 246 GLU A C 1
ATOM 1958 O O . GLU A 1 246 ? -14.772 -18.102 27.391 1.00 84.06 246 GLU A O 1
ATOM 1963 N N . LEU A 1 247 ? -13.193 -16.678 28.109 1.00 81.31 247 LEU A N 1
ATOM 1964 C CA . LEU A 1 247 ? -13.933 -16.255 29.299 1.00 81.31 247 LEU A CA 1
ATOM 1965 C C . LEU A 1 247 ? -15.330 -15.724 28.950 1.00 81.31 247 LEU A C 1
ATOM 1967 O O . LEU A 1 247 ? -16.307 -16.150 29.564 1.00 81.31 247 LEU A O 1
ATOM 1971 N N . TRP A 1 248 ? -15.440 -14.847 27.949 1.00 78.88 248 TRP A N 1
ATOM 1972 C CA . TRP A 1 248 ? -16.722 -14.270 27.544 1.00 78.88 248 TRP A CA 1
ATOM 1973 C C . TRP A 1 248 ? -17.660 -15.282 26.871 1.00 78.88 248 TRP A C 1
ATOM 1975 O O . TRP A 1 248 ? -18.845 -15.333 27.201 1.00 78.88 248 TRP A O 1
ATOM 1985 N N . PHE A 1 249 ? -17.150 -16.104 25.950 1.00 77.81 249 PHE A N 1
ATOM 1986 C CA . PHE A 1 249 ? -17.966 -17.061 25.197 1.00 77.81 249 PHE A CA 1
ATOM 1987 C C . PHE A 1 249 ? -18.485 -18.210 26.070 1.00 77.81 249 PHE A C 1
ATOM 1989 O O . PHE A 1 249 ? -19.603 -18.674 25.849 1.00 77.81 249 PHE A O 1
ATOM 1996 N N . PHE A 1 250 ? -17.710 -18.661 27.062 1.00 76.50 250 PHE A N 1
ATOM 1997 C CA . PHE A 1 250 ? -18.155 -19.698 28.000 1.00 76.50 250 PHE A CA 1
ATOM 1998 C C . PHE A 1 250 ? -18.963 -19.134 29.173 1.00 76.50 250 PHE A C 1
ATOM 2000 O O . PHE A 1 250 ? -19.844 -19.821 29.693 1.00 76.50 250 PHE A O 1
ATOM 2007 N N . ARG A 1 251 ? -18.678 -17.899 29.606 1.00 72.44 251 ARG A N 1
ATOM 2008 C CA . ARG A 1 251 ? -19.396 -17.208 30.686 1.00 72.44 251 ARG A CA 1
ATOM 2009 C C . ARG A 1 251 ? -19.640 -15.744 30.302 1.00 72.44 251 ARG A C 1
ATOM 2011 O O . ARG A 1 251 ? -18.829 -14.882 30.643 1.00 72.44 251 ARG A O 1
ATOM 2018 N N . PRO A 1 252 ? -20.764 -15.432 29.635 1.00 77.19 252 PRO A N 1
ATOM 2019 C CA . PRO A 1 252 ? -21.060 -14.070 29.202 1.00 77.19 252 PRO A CA 1
ATOM 2020 C C . PRO A 1 252 ? -21.413 -13.176 30.400 1.00 77.19 252 PRO A C 1
ATOM 2022 O O . PRO A 1 252 ? -22.575 -12.992 30.751 1.00 77.19 252 PRO A O 1
ATOM 2025 N N . THR A 1 253 ? -20.386 -12.618 31.041 1.00 78.50 253 THR A N 1
ATOM 2026 C CA . THR A 1 253 ? -20.488 -11.640 32.131 1.00 78.50 253 THR A CA 1
ATOM 2027 C C . THR A 1 253 ? -20.046 -10.254 31.654 1.00 78.50 253 THR A C 1
ATOM 2029 O O . THR A 1 253 ? -19.268 -10.116 30.706 1.00 78.50 253 THR A O 1
ATOM 2032 N N . ALA A 1 254 ? -20.544 -9.202 32.310 1.00 73.44 254 ALA A N 1
ATOM 2033 C CA . ALA A 1 254 ? -20.173 -7.817 32.013 1.00 73.44 254 ALA A CA 1
ATOM 2034 C C . ALA A 1 254 ? -18.651 -7.542 32.092 1.00 73.44 254 ALA A C 1
ATOM 2036 O O . ALA A 1 254 ? -18.130 -6.927 31.153 1.00 73.44 254 ALA A O 1
ATOM 2037 N N . PRO A 1 255 ? -17.909 -8.011 33.121 1.00 74.81 255 PRO A N 1
ATOM 2038 C CA . PRO A 1 255 ? -16.455 -7.854 33.159 1.00 74.81 255 PRO A CA 1
ATOM 2039 C C . PRO A 1 255 ? -15.748 -8.638 32.045 1.00 74.81 255 PRO A C 1
ATOM 2041 O O . PRO A 1 255 ? -14.871 -8.081 31.385 1.00 74.81 255 PRO A O 1
ATOM 2044 N N . ALA A 1 256 ? -16.172 -9.872 31.740 1.00 71.75 256 ALA A N 1
ATOM 2045 C CA . ALA A 1 256 ? -15.575 -10.666 30.661 1.00 71.75 256 ALA A CA 1
ATOM 2046 C C . ALA A 1 256 ? -15.767 -10.016 29.278 1.00 71.75 256 ALA A C 1
ATOM 2048 O O . ALA A 1 256 ? -14.833 -9.981 28.477 1.00 71.75 256 ALA A O 1
ATOM 2049 N N . LEU A 1 257 ? -16.941 -9.427 29.016 1.00 77.31 257 LEU A N 1
ATOM 2050 C CA . LEU A 1 257 ? -17.201 -8.667 27.788 1.00 77.31 257 LEU A CA 1
ATOM 2051 C C . LEU A 1 257 ? -16.276 -7.446 27.677 1.00 77.31 257 LEU A C 1
ATOM 2053 O O . LEU A 1 257 ? -15.723 -7.181 26.610 1.00 77.31 257 LEU A O 1
ATOM 2057 N N . SER A 1 258 ? -16.108 -6.705 28.777 1.00 78.50 258 SER A N 1
ATOM 2058 C CA . SER A 1 258 ? -15.246 -5.519 28.818 1.00 78.50 258 SER A CA 1
ATOM 2059 C C . SER A 1 258 ? -13.776 -5.892 28.588 1.00 78.50 258 SER A C 1
ATOM 2061 O O . SER A 1 258 ? -13.106 -5.254 27.777 1.00 78.50 258 SER A O 1
ATOM 2063 N N . ALA A 1 259 ? -13.294 -6.972 29.214 1.00 83.94 259 ALA A N 1
ATOM 2064 C CA . ALA A 1 259 ? -11.942 -7.490 29.004 1.00 83.94 259 ALA A CA 1
ATOM 2065 C C . ALA A 1 259 ? -11.716 -7.956 27.554 1.00 83.94 259 ALA A C 1
ATOM 2067 O O . ALA A 1 259 ? -10.697 -7.619 26.950 1.00 83.94 259 ALA A O 1
ATOM 2068 N N . PHE A 1 260 ? -12.680 -8.671 26.962 1.00 85.94 260 PHE A N 1
ATOM 2069 C CA . PHE A 1 260 ? -12.594 -9.147 25.579 1.00 85.94 260 PHE A CA 1
ATOM 2070 C C . PHE A 1 260 ? -12.574 -8.005 24.558 1.00 85.94 260 PHE A C 1
ATOM 2072 O O . PHE A 1 260 ? -11.719 -7.984 23.666 1.00 85.94 260 PHE A O 1
ATOM 2079 N N . LEU A 1 261 ? -13.478 -7.029 24.698 1.00 86.56 261 LEU A N 1
ATOM 2080 C CA . LEU A 1 261 ? -13.502 -5.845 23.837 1.00 86.56 261 LEU A CA 1
ATOM 2081 C C . LEU A 1 261 ? -12.218 -5.025 23.991 1.00 86.56 261 LEU A C 1
ATOM 2083 O O . LEU A 1 261 ? -11.652 -4.590 22.988 1.00 86.56 261 LEU A O 1
ATOM 2087 N N . GLY A 1 262 ? -11.733 -4.863 25.224 1.00 85.06 262 GLY A N 1
ATOM 2088 C CA . GLY A 1 262 ? -10.495 -4.148 25.511 1.00 85.06 262 GLY A CA 1
ATOM 2089 C C . GLY A 1 262 ? -9.270 -4.802 24.868 1.00 85.06 262 GLY A C 1
ATOM 2090 O O . GLY A 1 262 ? -8.509 -4.138 24.163 1.00 85.06 262 GLY A O 1
ATOM 2091 N N . ALA A 1 263 ? -9.122 -6.121 25.023 1.00 87.88 263 ALA A N 1
ATOM 2092 C CA . ALA A 1 263 ? -8.043 -6.880 24.396 1.00 87.88 263 ALA A CA 1
ATOM 2093 C C . ALA A 1 263 ? -8.113 -6.833 22.862 1.00 87.88 263 ALA A C 1
ATOM 2095 O O . ALA A 1 263 ? -7.095 -6.631 22.198 1.00 87.88 263 ALA A O 1
ATOM 2096 N N . SER A 1 264 ? -9.315 -6.968 22.295 1.00 88.75 264 SER A N 1
ATOM 2097 C CA . SER A 1 264 ? -9.529 -6.915 20.844 1.00 88.75 264 SER A CA 1
ATOM 2098 C C . SER A 1 264 ? -9.169 -5.543 20.266 1.00 88.75 264 SER A C 1
ATOM 2100 O O . SER A 1 264 ? -8.527 -5.465 19.220 1.00 88.75 264 SER A O 1
ATOM 2102 N N . LEU A 1 265 ? -9.518 -4.458 20.967 1.00 87.62 265 LEU A N 1
ATOM 2103 C CA . LEU A 1 265 ? -9.142 -3.092 20.594 1.00 87.62 265 LEU A CA 1
ATOM 2104 C C . LEU A 1 265 ? -7.626 -2.887 20.616 1.00 87.62 265 LEU A C 1
ATOM 2106 O O . LEU A 1 265 ? -7.091 -2.309 19.672 1.00 87.62 265 LEU A O 1
ATOM 2110 N N . LEU A 1 266 ? -6.924 -3.403 21.629 1.00 88.75 266 LEU A N 1
ATOM 2111 C CA . LEU A 1 266 ? -5.459 -3.345 21.672 1.00 88.75 266 LEU A CA 1
ATOM 2112 C C . LEU A 1 266 ? -4.823 -4.109 20.509 1.00 88.75 266 LEU A C 1
ATOM 2114 O O . LEU A 1 266 ? -3.899 -3.605 19.874 1.00 88.75 266 LEU A O 1
ATOM 2118 N N . PHE A 1 267 ? -5.348 -5.288 20.176 1.00 88.56 267 PHE A N 1
ATOM 2119 C CA . PHE A 1 267 ? -4.871 -6.048 19.026 1.00 88.56 267 PHE A CA 1
ATOM 2120 C C . PHE A 1 267 ? -5.083 -5.290 17.705 1.00 88.56 267 PHE A C 1
ATOM 2122 O O . PHE A 1 267 ? -4.149 -5.167 16.915 1.00 88.56 267 PHE A O 1
ATOM 2129 N N . VAL A 1 268 ? -6.258 -4.687 17.494 1.00 85.88 268 VAL A N 1
ATOM 2130 C CA . VAL A 1 268 ? -6.522 -3.832 16.320 1.00 85.88 268 VAL A CA 1
ATOM 2131 C C . VAL A 1 268 ? -5.590 -2.615 16.290 1.00 85.88 268 VAL A C 1
ATOM 2133 O O . VAL A 1 268 ? -5.029 -2.302 15.240 1.00 85.88 268 VAL A O 1
ATOM 2136 N N . GLY A 1 269 ? -5.366 -1.963 17.434 1.00 84.06 269 GLY A N 1
ATOM 2137 C CA . GLY A 1 269 ? -4.422 -0.851 17.557 1.00 84.06 269 GLY A CA 1
ATOM 2138 C C . GLY A 1 269 ? -2.996 -1.251 17.167 1.00 84.06 269 GLY A C 1
ATOM 2139 O O . GLY A 1 269 ? -2.337 -0.525 16.424 1.00 84.06 269 GLY A O 1
ATOM 2140 N N . ASN A 1 270 ? -2.554 -2.441 17.581 1.00 86.62 270 ASN A N 1
ATOM 2141 C CA . ASN A 1 270 ? -1.251 -3.001 17.219 1.00 86.62 270 ASN A CA 1
ATOM 2142 C C . ASN A 1 270 ? -1.125 -3.304 15.729 1.00 86.62 270 ASN A C 1
ATOM 2144 O O . ASN A 1 270 ? -0.094 -2.992 15.135 1.00 86.62 270 ASN A O 1
ATOM 2148 N N . ILE A 1 271 ? -2.171 -3.857 15.111 1.00 83.19 271 ILE A N 1
ATOM 2149 C CA . ILE A 1 271 ? -2.215 -4.094 13.662 1.00 83.19 271 ILE A CA 1
ATOM 2150 C C . ILE A 1 271 ? -2.053 -2.777 12.900 1.00 83.19 271 ILE A C 1
ATOM 2152 O O . ILE A 1 271 ? -1.244 -2.686 11.976 1.00 83.19 271 ILE A O 1
ATOM 2156 N N . VAL A 1 272 ? -2.813 -1.754 13.299 1.00 81.31 272 VAL A N 1
ATOM 2157 C CA . VAL A 1 272 ? -2.788 -0.430 12.668 1.00 81.31 272 VAL A CA 1
ATOM 2158 C C . VAL A 1 272 ? -1.420 0.227 12.826 1.00 81.31 272 VAL A C 1
ATOM 2160 O O . VAL A 1 272 ? -0.872 0.742 11.849 1.00 81.31 272 VAL A O 1
ATOM 2163 N N . TRP A 1 273 ? -0.846 0.168 14.028 1.00 82.81 273 TRP A N 1
ATOM 2164 C CA . TRP A 1 273 ? 0.465 0.740 14.310 1.00 82.81 273 TRP A CA 1
ATOM 2165 C C . TRP A 1 273 ? 1.574 0.035 13.518 1.00 82.81 273 TRP A C 1
ATOM 2167 O O . TRP A 1 273 ? 2.311 0.699 12.791 1.00 82.81 273 TRP A O 1
ATOM 2177 N N . LEU A 1 274 ? 1.643 -1.302 13.561 1.00 81.38 274 LEU A N 1
ATOM 2178 C CA . LEU A 1 274 ? 2.639 -2.088 12.817 1.00 81.38 274 LEU A CA 1
ATOM 2179 C C . LEU A 1 274 ? 2.506 -1.900 11.301 1.00 81.38 274 LEU A C 1
ATOM 2181 O O . LEU A 1 274 ? 3.506 -1.704 10.608 1.00 81.38 274 LEU A O 1
ATOM 2185 N N . GLY A 1 275 ? 1.279 -1.928 10.777 1.00 75.88 275 GLY A N 1
ATOM 2186 C CA . GLY A 1 275 ? 1.015 -1.731 9.352 1.00 75.88 275 GLY A CA 1
ATOM 2187 C C . GLY A 1 275 ? 1.397 -0.330 8.870 1.00 75.88 275 GLY A C 1
ATOM 2188 O O . GLY A 1 275 ? 1.978 -0.182 7.791 1.00 75.88 275 GLY A O 1
ATOM 2189 N N . SER A 1 276 ? 1.134 0.695 9.678 1.00 75.19 276 SER A N 1
ATOM 2190 C CA . SER A 1 276 ? 1.544 2.058 9.346 1.00 75.19 276 SER A CA 1
ATOM 2191 C C . SER A 1 276 ? 3.058 2.257 9.432 1.00 75.19 276 SER A C 1
ATOM 2193 O O . SER A 1 276 ? 3.652 2.895 8.562 1.00 75.19 276 SER A O 1
ATOM 2195 N N . HIS A 1 277 ? 3.691 1.674 10.454 1.00 76.62 277 HIS A N 1
ATOM 2196 C CA . HIS A 1 277 ? 5.116 1.843 10.716 1.00 76.62 277 HIS A CA 1
ATOM 2197 C C . HIS A 1 277 ? 5.996 1.127 9.678 1.00 76.62 277 HIS A C 1
ATOM 2199 O O . HIS A 1 277 ? 6.969 1.708 9.207 1.00 76.62 277 HIS A O 1
ATOM 2205 N N . TYR A 1 278 ? 5.638 -0.102 9.279 1.00 74.56 278 TYR A N 1
ATOM 2206 C CA . TYR A 1 278 ? 6.485 -0.945 8.417 1.00 74.56 278 TYR A CA 1
ATOM 2207 C C . TYR A 1 278 ? 6.036 -1.045 6.950 1.00 74.56 278 TYR A C 1
ATOM 2209 O O . TYR A 1 278 ? 6.810 -1.504 6.108 1.00 74.56 278 TYR A O 1
ATOM 2217 N N . ARG A 1 279 ? 4.799 -0.658 6.607 1.00 68.50 279 ARG A N 1
ATOM 2218 C CA . ARG A 1 279 ? 4.235 -0.852 5.255 1.00 68.50 279 ARG A CA 1
ATOM 2219 C C . ARG A 1 279 ? 3.884 0.465 4.577 1.00 68.50 279 ARG A C 1
ATOM 2221 O O . ARG A 1 279 ? 4.519 0.823 3.586 1.00 68.50 279 ARG A O 1
ATOM 2228 N N . CYS A 1 280 ? 2.862 1.161 5.064 1.00 61.75 280 CYS A N 1
ATOM 2229 C CA . CYS A 1 280 ? 2.372 2.392 4.447 1.00 61.75 280 CYS A CA 1
ATOM 2230 C C . CYS A 1 280 ? 1.858 3.340 5.520 1.00 61.75 280 CYS A C 1
ATOM 2232 O O . CYS A 1 280 ? 0.802 3.099 6.107 1.00 61.75 280 CYS A O 1
ATOM 2234 N N . ARG A 1 281 ? 2.570 4.449 5.721 1.00 63.34 281 ARG A N 1
ATOM 2235 C CA . ARG A 1 281 ? 2.147 5.469 6.671 1.00 63.34 281 ARG A CA 1
ATOM 2236 C C . ARG A 1 281 ? 0.947 6.231 6.118 1.00 63.34 281 ARG A C 1
ATOM 2238 O O . ARG A 1 281 ? 1.032 6.825 5.044 1.00 63.34 281 ARG A O 1
ATOM 2245 N N . PHE A 1 282 ? -0.168 6.234 6.841 1.00 67.56 282 PHE A N 1
ATOM 2246 C CA . PHE A 1 282 ? -1.372 6.978 6.464 1.00 67.56 282 PHE A CA 1
ATOM 2247 C C . PHE A 1 282 ? -1.724 7.986 7.557 1.00 67.56 282 PHE A C 1
ATOM 2249 O O . PHE A 1 282 ? -1.560 7.698 8.728 1.00 67.56 282 PHE A O 1
ATOM 2256 N N . ARG A 1 283 ? -2.225 9.176 7.199 1.00 60.91 283 ARG A N 1
ATOM 2257 C CA . ARG A 1 283 ? -2.338 10.332 8.124 1.00 60.91 283 ARG A CA 1
ATOM 2258 C C . ARG A 1 283 ? -3.221 10.110 9.367 1.00 60.91 283 ARG A C 1
ATOM 2260 O O . ARG A 1 283 ? -3.170 10.927 10.278 1.00 60.91 283 ARG A O 1
ATOM 2267 N N . ALA A 1 284 ? -4.047 9.064 9.386 1.00 71.25 284 ALA A N 1
ATOM 2268 C CA . ALA A 1 284 ? -4.944 8.732 10.495 1.00 71.25 284 ALA A CA 1
ATOM 2269 C C . ALA A 1 284 ? -4.425 7.584 11.383 1.00 71.25 284 ALA A C 1
ATOM 2271 O O . ALA A 1 284 ? -5.099 7.206 12.337 1.00 71.25 284 ALA A O 1
ATOM 2272 N N . ASP A 1 285 ? -3.251 7.029 11.089 1.00 68.31 285 ASP A N 1
ATOM 2273 C CA . ASP A 1 285 ? -2.676 5.873 11.779 1.00 68.31 285 ASP A CA 1
ATOM 2274 C C . ASP A 1 285 ? -2.537 6.082 13.288 1.00 68.31 285 ASP A C 1
ATOM 2276 O O . ASP A 1 285 ? -3.050 5.289 14.075 1.00 68.31 285 ASP A O 1
ATOM 2280 N N . ASN A 1 286 ? -1.921 7.192 13.690 1.00 70.81 286 ASN A N 1
ATOM 2281 C CA . ASN A 1 286 ? -1.665 7.519 15.085 1.00 70.81 286 ASN A CA 1
ATOM 2282 C C . ASN A 1 286 ? -2.963 7.801 15.845 1.00 70.81 286 ASN A C 1
ATOM 2284 O O . ASN A 1 286 ? -3.074 7.442 17.011 1.00 70.81 286 ASN A O 1
ATOM 2288 N N . ALA A 1 287 ? -3.954 8.414 15.190 1.00 76.69 287 ALA A N 1
ATOM 2289 C CA . ALA A 1 287 ? -5.247 8.702 15.805 1.00 76.69 287 ALA A CA 1
ATOM 2290 C C . ALA A 1 287 ? -6.050 7.416 16.044 1.00 76.69 287 ALA A C 1
ATOM 2292 O O . ALA A 1 287 ? -6.607 7.234 17.124 1.00 76.69 287 ALA A O 1
ATOM 2293 N N . ILE A 1 288 ? -6.070 6.508 15.063 1.00 75.12 288 ILE A N 1
ATOM 2294 C CA . ILE A 1 288 ? -6.747 5.212 15.187 1.00 75.12 288 ILE A CA 1
ATOM 2295 C C . ILE A 1 288 ? -6.032 4.346 16.225 1.00 75.12 288 ILE A C 1
ATOM 2297 O O . ILE A 1 288 ? -6.687 3.821 17.122 1.00 75.12 288 ILE A O 1
ATOM 2301 N N . ALA A 1 289 ? -4.701 4.245 16.158 1.00 79.94 289 ALA A N 1
ATOM 2302 C CA . ALA A 1 289 ? -3.923 3.491 17.133 1.00 79.94 289 ALA A CA 1
ATOM 2303 C C . ALA A 1 289 ? -4.130 4.045 18.551 1.00 79.94 289 ALA A C 1
ATOM 2305 O O . ALA A 1 289 ? -4.480 3.279 19.443 1.00 79.94 289 ALA A O 1
ATOM 2306 N N . ALA A 1 290 ? -4.014 5.362 18.762 1.00 79.19 290 ALA A N 1
ATOM 2307 C CA . ALA A 1 290 ? -4.215 5.980 20.073 1.00 79.19 290 ALA A CA 1
ATOM 2308 C C . ALA A 1 290 ? -5.647 5.801 20.602 1.00 79.19 290 ALA A C 1
ATOM 2310 O O . ALA A 1 290 ? -5.823 5.495 21.780 1.00 79.19 290 ALA A O 1
ATOM 2311 N N . ALA A 1 291 ? -6.668 5.930 19.747 1.00 78.00 291 ALA A N 1
ATOM 2312 C CA . ALA A 1 291 ? -8.057 5.692 20.134 1.00 78.00 291 ALA A CA 1
ATOM 2313 C C . ALA A 1 291 ? -8.288 4.230 20.548 1.00 78.00 291 ALA A C 1
ATOM 2315 O O . ALA A 1 291 ? -8.900 3.973 21.585 1.00 78.00 291 ALA A O 1
ATOM 2316 N N . CYS A 1 292 ? -7.756 3.277 19.777 1.00 83.69 292 CYS A N 1
ATOM 2317 C CA . CYS A 1 292 ? -7.819 1.855 20.102 1.00 83.69 292 CYS A CA 1
ATOM 2318 C C . CYS A 1 292 ? -7.052 1.523 21.390 1.00 83.69 292 CYS A C 1
ATOM 2320 O O . CYS A 1 292 ? -7.554 0.755 22.207 1.00 83.69 292 CYS A O 1
ATOM 2322 N N . TYR A 1 293 ? -5.886 2.136 21.610 1.00 86.75 293 TYR A N 1
ATOM 2323 C CA . TYR A 1 293 ? -5.095 1.969 22.830 1.00 86.75 293 TYR A CA 1
ATOM 2324 C C . TYR A 1 293 ? -5.806 2.516 24.067 1.00 86.75 293 TYR A C 1
ATOM 2326 O O . TYR A 1 293 ? -5.936 1.811 25.069 1.00 86.75 293 TYR A O 1
ATOM 2334 N N . PHE A 1 294 ? -6.313 3.747 23.987 1.00 87.88 294 PHE A N 1
ATOM 2335 C CA . PHE A 1 294 ? -7.031 4.388 25.084 1.00 87.88 294 PHE A CA 1
ATOM 2336 C C . PHE A 1 294 ? -8.310 3.623 25.440 1.00 87.88 294 PHE A C 1
ATOM 2338 O O . PHE A 1 294 ? -8.508 3.254 26.597 1.00 87.88 294 PHE A O 1
ATOM 2345 N N . ALA A 1 295 ? -9.150 3.319 24.444 1.00 80.44 295 ALA A N 1
ATOM 2346 C CA . ALA A 1 295 ? -10.378 2.556 24.656 1.00 80.44 295 ALA A CA 1
ATOM 2347 C C . ALA A 1 295 ? -10.086 1.132 25.156 1.00 80.44 295 ALA A C 1
ATOM 2349 O O . ALA A 1 295 ? -10.781 0.636 26.042 1.00 80.44 295 ALA A O 1
ATOM 2350 N N . GLY A 1 296 ? -9.037 0.497 24.625 1.00 84.69 296 GLY A N 1
ATOM 2351 C CA . GLY A 1 296 ? -8.585 -0.830 25.026 1.00 84.69 296 GLY A CA 1
ATOM 2352 C C . GLY A 1 296 ? -8.215 -0.899 26.506 1.00 84.69 296 GLY A C 1
ATOM 2353 O O . GLY A 1 296 ? -8.796 -1.686 27.254 1.00 84.69 296 GLY A O 1
ATOM 2354 N N . HIS A 1 297 ? -7.313 -0.021 26.954 1.00 88.50 297 HIS A N 1
ATOM 2355 C CA . HIS A 1 297 ? -6.921 0.060 28.364 1.00 88.50 297 HIS A CA 1
ATOM 2356 C C . HIS A 1 297 ? -8.083 0.454 29.275 1.00 88.50 297 HIS A C 1
ATOM 2358 O O . HIS A 1 297 ? -8.257 -0.158 30.328 1.00 88.50 297 HIS A O 1
ATOM 2364 N N . PHE A 1 298 ? -8.907 1.422 28.867 1.00 88.50 298 PHE A N 1
ATOM 2365 C CA . PHE A 1 298 ? -10.074 1.839 29.642 1.00 88.50 298 PHE A CA 1
ATOM 2366 C C . PHE A 1 298 ? -11.035 0.671 29.908 1.00 88.50 298 PHE A C 1
ATOM 2368 O O . PHE A 1 298 ? -11.478 0.473 31.039 1.00 88.50 298 PHE A O 1
ATOM 2375 N N . LEU A 1 299 ? -11.325 -0.142 28.889 1.00 82.12 299 LEU A N 1
ATOM 2376 C CA . LEU A 1 299 ? -12.217 -1.295 29.019 1.00 82.12 299 LEU A CA 1
ATOM 2377 C C . LEU A 1 299 ? -11.616 -2.430 29.858 1.00 82.12 299 LEU A C 1
ATOM 2379 O O . LEU A 1 299 ? -12.361 -3.099 30.580 1.00 82.12 299 LEU A O 1
ATOM 2383 N N . ILE A 1 300 ? -10.295 -2.621 29.808 1.00 86.81 300 ILE A N 1
ATOM 2384 C CA . ILE A 1 300 ? -9.597 -3.580 30.676 1.00 86.81 300 ILE A CA 1
ATOM 2385 C C . ILE A 1 300 ? -9.666 -3.119 32.132 1.00 86.81 300 ILE A C 1
ATOM 2387 O O . ILE A 1 300 ? -10.077 -3.895 32.990 1.00 86.81 300 ILE A O 1
ATOM 2391 N N . VAL A 1 301 ? -9.356 -1.853 32.420 1.00 83.62 301 VAL A N 1
ATOM 2392 C CA . VAL A 1 301 ? -9.455 -1.310 33.786 1.00 83.62 301 VAL A CA 1
ATOM 2393 C C . VAL A 1 301 ? -10.891 -1.411 34.296 1.00 83.62 301 VAL A C 1
ATOM 2395 O O . VAL A 1 301 ? -11.120 -1.914 35.391 1.00 83.62 301 VAL A O 1
ATOM 2398 N N . ARG A 1 302 ? -11.877 -1.039 33.474 1.00 78.94 302 ARG A N 1
ATOM 2399 C CA . ARG A 1 302 ? -13.302 -1.174 33.806 1.00 78.94 302 ARG A CA 1
ATOM 2400 C C . ARG A 1 302 ? -13.705 -2.612 34.148 1.00 78.94 302 ARG A C 1
ATOM 2402 O O . ARG A 1 302 ? -14.579 -2.789 34.986 1.00 78.94 302 ARG A O 1
ATOM 2409 N N . SER A 1 303 ? -13.084 -3.625 33.539 1.00 81.00 303 SER A N 1
ATOM 2410 C CA . SER A 1 303 ? -13.389 -5.032 33.839 1.00 81.00 303 SER A CA 1
ATOM 2411 C C . SER A 1 303 ? -12.989 -5.473 35.251 1.00 81.00 303 SER A C 1
ATOM 2413 O O . SER A 1 303 ? -13.522 -6.466 35.727 1.00 81.00 303 SER A O 1
ATOM 2415 N N . LEU A 1 304 ? -12.088 -4.744 35.921 1.00 81.06 304 LEU A N 1
ATOM 2416 C CA . LEU A 1 304 ? -11.660 -5.037 37.295 1.00 81.06 304 LEU A CA 1
ATOM 2417 C C . LEU A 1 304 ? -12.612 -4.466 38.356 1.00 81.06 304 LEU A C 1
ATOM 2419 O O . LEU A 1 304 ? -12.590 -4.917 39.496 1.00 81.06 304 LEU A O 1
ATOM 2423 N N . TYR A 1 305 ? -13.406 -3.456 37.993 1.00 73.06 305 TYR A N 1
ATOM 2424 C CA . TYR A 1 305 ? -14.293 -2.730 38.911 1.00 73.06 305 TYR A CA 1
ATOM 2425 C C . TYR A 1 305 ? -15.781 -3.080 38.731 1.00 73.06 305 TYR A C 1
ATOM 2427 O O . TYR A 1 305 ? -16.621 -2.497 39.416 1.00 73.06 305 TYR A O 1
ATOM 2435 N N . LEU A 1 306 ? -16.109 -3.988 37.803 1.00 61.50 306 LEU A N 1
ATOM 2436 C CA . LEU A 1 306 ? -17.455 -4.524 37.556 1.00 61.50 306 LEU A CA 1
ATOM 2437 C C . LEU A 1 306 ? -17.583 -5.936 38.122 1.00 61.50 306 LEU A C 1
ATOM 2439 O O . LEU A 1 306 ? -18.655 -6.222 38.693 1.00 61.50 306 LEU A O 1
#

Secondary structure (DSSP, 8-state):
-PPPHHHHHHTTSHHHHHHHHHHHHHHHHHHHHHHHHHHHHHHHHTTT--HHHHHHS--HHHHSHHHHHHHHHHHHHHHHHHHHHHHHHHHHHTT-HHHHHHHHHHHHHHHHHHHHHHHHHHHHHHHHHHHHHTS-HHHHT-SS--SS-SS--TTHHHHHHHHS-HHHHHHHHHHHHHHHHHHHHHHHHHHHHHHHH---TTHHHHHHHHHHHHHHHHHGGG-GGGHHHHHHHHHHHHHHHHHHHHHHHHS--HHHHHHHHHHHHHHHHHHHHHHHHHT---TTHHHHHHHHHHHHHHHHHHHH--